Protein AF-A0A662X712-F1 (afdb_monomer)

Nearest PDB structures (foldseek):
  3a2s-assembly1_X  TM=5.070E-01  e=3.382E+00  Neisseria meningitidis
  5fq8-assembly1_B  TM=3.358E-01  e=2.526E+00  Bacteroides thetaiotaomicron
  5fq6-assembly2_I  TM=3.359E-01  e=4.528E+00  Bacteroides thetaiotaomicron
  5fq8-assembly1_D  TM=3.454E-01  e=5.718E+00  Bacteroides thetaiotaomicron

Radius of gyration: 21.11 Å; Cα contacts (8 Å, |Δi|>4): 258; chains: 1; bounding box: 55×30×66 Å

Solvent-accessible surface area (backbone atoms only — not comparable to full-atom values): 9661 Å² total; per-residue (Å²): 116,68,69,61,51,53,50,53,52,49,54,50,50,52,54,51,51,53,51,52,51,51,51,51,51,52,53,52,46,56,46,51,53,67,56,64,78,25,53,81,46,70,80,52,79,54,96,77,27,42,35,35,37,29,46,45,81,47,76,58,92,89,43,39,36,31,33,41,31,38,40,37,35,37,76,44,84,51,101,68,35,39,40,35,42,37,38,32,44,31,35,42,54,30,45,71,91,38,80,46,76,53,40,38,38,39,36,38,37,40,37,39,40,31,62,64,42,93,90,38,88,88,42,67,41,80,46,75,50,76,50,76,47,77,48,66,34,90,86,46,99,53,44,82,72,47,52,62,55,55,50,51,52,47,52,53,50,50,54,52,49,53,51,50,54,51,50,53,52,52,52,57,55,58,76,71,113

Foldseek 3Di:
DVVVVVVVVVVVVVVVVVVVVVVVLLVVLLVVLVVPQFPFDDWDQDPQKTKTWGWHWFDDPLKIWIKTKMKIWHWDDDPFKIKIKMKMKIFTQDINRDGDGFKMKIKIWMWMWGAPDPVCNPHIDIDIDMDIDIGHDPPPPCSPVVVVVVVVSVVVVVVVSVVVSVVSSVVSVVVVD

Secondary structure (DSSP, 8-state):
-HHHHHHHHHHHHHHHHHHHHHHHHHHHHHHHHHHHSSEEEEEEEETTEEEEEEEEEEEETTEEEEEEEEEEEEEEEETTEEEEEEEEEEEEEEETTB---SEEEEEEEEEEEEEEETTEEEEEEEEEEEEEEEEE-TTSS-HHHHHHHHHHHHHHHHHHHHHHHHHHHHHHHHTT-

Sequence (177 aa):
MQKRWLEAAKVENNRLRERVRGQLKTVNGIKKILYRLTSLQKAGVMDGMLVRDYCLALEEGSTKFQVNGNHSMRKYIEPNRIVIVFAGMAQSVEALGCRVTGIEFRERGWIVVTQALKQEPDVCVVSSCCEVTLDVGSRLENPSAIAPELSRMLIAYKRKNFRSIQQELENRLVAQE

pLDDT: mean 73.19, std 12.78, range [40.78, 92.25]

Structure (mmCIF, N/CA/C/O backbone):
data_AF-A0A662X712-F1
#
_entry.id   AF-A0A662X712-F1
#
loop_
_atom_site.group_PDB
_atom_site.id
_atom_site.type_symbol
_atom_site.label_atom_id
_atom_site.label_alt_id
_atom_site.label_comp_id
_atom_site.label_asym_id
_atom_site.label_entity_id
_atom_site.label_seq_id
_atom_site.pdbx_PDB_ins_code
_atom_site.Cartn_x
_atom_site.Cartn_y
_atom_site.Cartn_z
_atom_site.occupancy
_atom_site.B_iso_or_equiv
_atom_site.auth_seq_id
_atom_site.auth_comp_id
_atom_site.auth_asym_id
_atom_site.auth_atom_id
_atom_site.pdbx_PDB_model_num
ATOM 1 N N . MET A 1 1 ? -33.652 0.822 42.172 1.00 57.72 1 MET A N 1
ATOM 2 C CA . MET A 1 1 ? -32.515 0.135 41.510 1.00 57.72 1 MET A CA 1
ATOM 3 C C . MET A 1 1 ? -32.567 0.268 39.979 1.00 57.72 1 MET A C 1
ATOM 5 O O . MET A 1 1 ? -31.589 0.701 39.388 1.00 57.72 1 MET A O 1
ATOM 9 N N . GLN A 1 2 ? -33.724 0.031 39.352 1.00 65.69 2 GLN A N 1
ATOM 10 C CA . GLN A 1 2 ? -33.941 0.065 37.891 1.00 65.69 2 GLN A CA 1
ATOM 11 C C . GLN A 1 2 ? -33.631 1.412 37.197 1.00 65.69 2 GLN A C 1
ATOM 13 O O . GLN A 1 2 ? -33.009 1.427 36.140 1.00 65.69 2 GLN A O 1
ATOM 18 N N . LYS A 1 3 ? -33.969 2.557 37.817 1.00 74.19 3 LYS A N 1
ATOM 19 C CA . LYS A 1 3 ? -33.657 3.899 37.270 1.00 74.19 3 LYS A CA 1
ATOM 20 C C . LYS A 1 3 ? -32.153 4.197 37.168 1.00 74.19 3 LYS A C 1
ATOM 22 O O . LYS A 1 3 ? -31.726 4.781 36.182 1.00 74.19 3 LYS A O 1
ATOM 27 N N . ARG A 1 4 ? -31.344 3.775 38.152 1.00 75.62 4 ARG A N 1
ATOM 28 C CA . ARG A 1 4 ? -29.875 3.962 38.116 1.00 75.62 4 ARG A CA 1
ATOM 29 C C . ARG A 1 4 ? -29.231 3.128 37.010 1.00 75.62 4 ARG A C 1
ATOM 31 O O . ARG A 1 4 ? -28.294 3.591 36.376 1.00 75.62 4 ARG A O 1
ATOM 38 N N . TRP A 1 5 ? -29.764 1.935 36.760 1.00 76.06 5 TRP A N 1
ATOM 39 C CA . TRP A 1 5 ? -29.308 1.057 35.683 1.00 76.06 5 TRP A CA 1
ATOM 40 C C . TRP A 1 5 ? -29.639 1.620 34.298 1.00 76.06 5 TRP A C 1
ATOM 42 O O . TRP A 1 5 ? -28.801 1.594 33.402 1.00 76.06 5 TRP A O 1
ATOM 52 N N . LEU A 1 6 ? -30.837 2.192 34.143 1.00 83.75 6 LEU A N 1
ATOM 53 C CA . LEU A 1 6 ? -31.250 2.827 32.895 1.00 83.75 6 LEU A CA 1
ATOM 54 C C . LEU A 1 6 ? -30.390 4.053 32.565 1.00 83.75 6 LEU A C 1
ATOM 56 O O . LEU A 1 6 ? -30.006 4.232 31.412 1.00 83.75 6 LEU A O 1
ATOM 60 N N . GLU A 1 7 ? -30.055 4.873 33.565 1.00 88.06 7 GLU A N 1
ATOM 61 C CA . GLU A 1 7 ? -29.194 6.033 33.325 1.00 88.06 7 GLU A CA 1
ATOM 62 C C . GLU A 1 7 ? -27.734 5.663 33.076 1.00 88.06 7 GLU A C 1
ATOM 64 O O . GLU A 1 7 ? -27.119 6.216 32.167 1.00 88.06 7 GLU A O 1
ATOM 69 N N . ALA A 1 8 ? -27.197 4.654 33.766 1.00 83.38 8 ALA A N 1
ATOM 70 C CA . ALA A 1 8 ? -25.872 4.127 33.444 1.00 83.38 8 ALA A CA 1
ATOM 71 C C . ALA A 1 8 ? -25.806 3.593 31.997 1.00 83.38 8 ALA A C 1
ATOM 73 O O . ALA A 1 8 ? -24.866 3.895 31.263 1.00 83.38 8 ALA A O 1
ATOM 74 N N . ALA A 1 9 ? -26.841 2.872 31.550 1.00 81.38 9 ALA A N 1
ATOM 75 C CA . ALA A 1 9 ? -26.915 2.337 30.192 1.00 81.38 9 ALA A CA 1
ATOM 76 C C . ALA A 1 9 ? -27.061 3.425 29.111 1.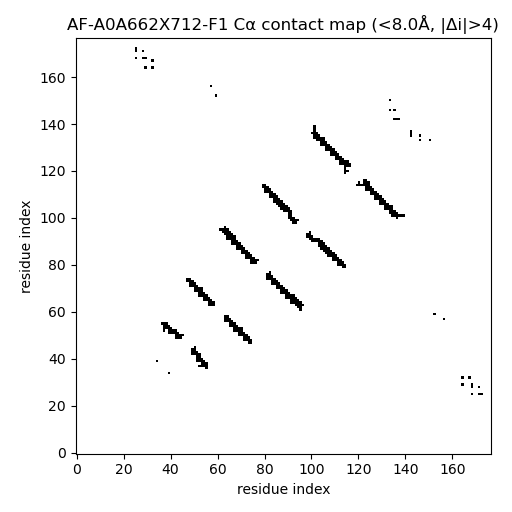00 81.38 9 ALA A C 1
ATOM 78 O O . ALA A 1 9 ? -26.573 3.250 27.992 1.00 81.38 9 ALA A O 1
ATOM 79 N N . LYS A 1 10 ? -27.718 4.552 29.417 1.00 85.25 10 LYS A N 1
ATOM 80 C CA . LYS A 1 10 ? -27.826 5.702 28.502 1.00 85.25 10 LYS A CA 1
ATOM 81 C C . LYS A 1 10 ? -26.505 6.450 28.362 1.00 85.25 10 LYS A C 1
ATOM 83 O O . LYS A 1 10 ? -26.120 6.781 27.241 1.00 85.25 10 LYS A O 1
ATOM 88 N N . VAL A 1 11 ? -25.813 6.687 29.477 1.00 89.12 11 VAL A N 1
ATOM 89 C CA . VAL A 1 11 ? -24.493 7.332 29.479 1.00 89.12 11 VAL A CA 1
ATOM 90 C C . VAL A 1 11 ? -23.501 6.500 28.669 1.00 89.12 11 VAL A C 1
ATOM 92 O O . VAL A 1 11 ? -22.845 7.031 27.773 1.00 89.12 11 VAL A O 1
ATOM 95 N N . GLU A 1 12 ? -23.467 5.187 28.898 1.00 78.31 12 GLU A N 1
ATOM 96 C CA . GLU A 1 12 ? -22.564 4.298 28.165 1.00 78.31 12 GLU A CA 1
ATOM 97 C C . GLU A 1 12 ? -22.928 4.198 26.675 1.00 78.31 12 GLU A C 1
ATOM 99 O O . GLU A 1 12 ? -22.049 4.253 25.818 1.00 78.31 12 GLU A O 1
ATOM 104 N N . ASN A 1 13 ? -24.218 4.159 26.318 1.00 80.25 13 ASN A N 1
ATOM 105 C CA . ASN A 1 13 ? -24.631 4.194 24.910 1.00 80.25 13 ASN A CA 1
ATOM 106 C C . ASN A 1 13 ? -24.200 5.478 24.194 1.00 80.25 13 ASN A C 1
ATOM 108 O O . ASN A 1 13 ? -23.769 5.423 23.042 1.00 80.25 13 ASN A O 1
ATOM 112 N N . ASN A 1 14 ? -24.311 6.634 24.851 1.00 83.81 14 ASN A N 1
ATOM 113 C CA . ASN A 1 14 ? -23.848 7.892 24.269 1.00 83.81 14 ASN A CA 1
ATOM 114 C C . ASN A 1 14 ? -22.330 7.894 24.082 1.00 83.81 14 ASN A C 1
ATOM 116 O O . ASN A 1 14 ? -21.852 8.265 23.010 1.00 83.81 14 ASN A O 1
ATOM 120 N N . ARG A 1 15 ? -21.582 7.391 25.069 1.00 81.88 15 ARG A N 1
ATOM 121 C CA . ARG A 1 15 ? -20.129 7.231 24.966 1.00 81.88 15 ARG A CA 1
ATOM 122 C C . ARG A 1 15 ? -19.738 6.334 23.786 1.00 81.88 15 ARG A C 1
ATOM 124 O O . ARG A 1 15 ? -18.874 6.701 22.989 1.00 81.88 15 ARG A O 1
ATOM 131 N N . LEU A 1 16 ? -20.390 5.181 23.637 1.00 65.75 16 LEU A N 1
ATOM 132 C CA . LEU A 1 16 ? -20.136 4.252 22.531 1.00 65.75 16 LEU A CA 1
ATOM 133 C C . LEU A 1 16 ? -20.466 4.878 21.171 1.00 65.75 16 LEU A C 1
ATOM 135 O O . LEU A 1 16 ? -19.702 4.713 20.220 1.00 65.75 16 LEU A O 1
ATOM 139 N N . ARG A 1 17 ? -21.563 5.638 21.073 1.00 71.06 17 ARG A N 1
ATOM 140 C CA . ARG A 1 17 ? -21.950 6.337 19.837 1.00 71.06 17 ARG A CA 1
ATOM 141 C C . ARG A 1 17 ? -20.919 7.370 19.407 1.00 71.06 17 ARG A C 1
ATOM 143 O O . ARG A 1 17 ? -20.583 7.399 18.226 1.00 71.06 17 ARG A O 1
ATOM 150 N N . GLU A 1 18 ? -20.401 8.176 20.331 1.00 65.88 18 GLU A N 1
ATOM 151 C CA . GLU A 1 18 ? -19.338 9.140 20.018 1.00 65.88 18 GLU A CA 1
ATOM 152 C C . GLU A 1 18 ? -18.069 8.445 19.527 1.00 65.88 18 GLU A C 1
ATOM 154 O O . GLU A 1 18 ? -17.502 8.818 18.498 1.00 65.88 18 GLU A O 1
ATOM 159 N N . ARG A 1 19 ? -17.685 7.350 20.186 1.00 60.38 19 ARG A N 1
ATOM 160 C CA . ARG A 1 19 ? -16.495 6.578 19.823 1.00 60.38 19 ARG A CA 1
ATOM 161 C C . ARG A 1 19 ? -16.612 5.943 18.432 1.00 60.38 19 ARG A C 1
ATOM 163 O O . ARG A 1 19 ? -15.688 6.042 17.625 1.00 60.38 19 ARG A O 1
ATOM 170 N N . VAL A 1 20 ? -17.776 5.377 18.100 1.00 54.66 20 VAL A N 1
ATOM 171 C CA . VAL A 1 20 ? -18.074 4.867 16.747 1.00 54.66 20 VAL A CA 1
ATOM 172 C C . VAL A 1 20 ? -18.062 5.998 15.715 1.00 54.66 20 VAL A C 1
ATOM 174 O O . VAL A 1 20 ? -17.556 5.814 14.607 1.00 54.66 20 VAL A O 1
ATOM 177 N N . ARG A 1 21 ? -18.563 7.190 16.066 1.00 61.00 21 ARG A N 1
ATOM 178 C CA . ARG A 1 21 ? -18.531 8.376 15.195 1.00 61.00 21 ARG A CA 1
ATOM 179 C C . ARG A 1 21 ? -17.095 8.788 14.863 1.00 61.00 21 ARG A C 1
ATOM 181 O O . ARG A 1 21 ? -16.798 9.034 13.694 1.00 61.00 21 ARG A O 1
ATOM 188 N N . GLY A 1 22 ? -16.213 8.814 15.864 1.00 54.25 22 GLY A N 1
ATOM 189 C CA . GLY A 1 22 ? -14.782 9.087 15.696 1.00 54.25 22 GLY A CA 1
ATOM 190 C C . GLY A 1 22 ? -14.103 8.053 14.797 1.00 54.25 22 GLY A C 1
ATOM 191 O O . GLY A 1 22 ? -13.490 8.405 13.790 1.00 54.25 22 GLY A O 1
ATOM 192 N N . GLN A 1 23 ? -14.322 6.763 15.067 1.00 52.66 23 GLN A N 1
ATOM 193 C CA . GLN A 1 23 ? -13.792 5.676 14.236 1.00 52.66 23 GLN A CA 1
ATOM 194 C C . GLN A 1 23 ? -14.272 5.766 12.779 1.00 52.66 23 GLN A C 1
ATOM 196 O O . GLN A 1 23 ? -13.481 5.590 11.850 1.00 52.66 23 GLN A O 1
ATOM 201 N N . LEU A 1 24 ? -15.547 6.095 12.551 1.00 49.53 24 LEU A N 1
ATOM 202 C CA . LEU A 1 24 ? -16.111 6.245 11.210 1.00 49.53 24 LEU A CA 1
ATOM 203 C C . LEU A 1 24 ? -15.492 7.433 10.454 1.00 49.53 24 LEU A C 1
ATOM 205 O O . LEU A 1 24 ? -15.252 7.338 9.247 1.00 49.53 24 LEU A O 1
ATOM 209 N N . LYS A 1 25 ? -15.191 8.537 11.148 1.00 54.75 25 LYS A N 1
ATOM 210 C CA . LYS A 1 25 ? -14.481 9.691 10.573 1.00 54.75 25 LYS A CA 1
ATOM 211 C C . LYS A 1 25 ? -13.048 9.330 10.183 1.00 54.75 25 LYS A C 1
ATOM 213 O O . LYS A 1 25 ? -12.657 9.627 9.054 1.00 54.75 25 LYS A O 1
ATOM 218 N N . THR A 1 26 ? -12.307 8.632 11.045 1.00 48.00 26 THR A N 1
ATOM 219 C CA . THR A 1 26 ? -10.940 8.159 10.759 1.00 48.00 26 THR A CA 1
ATOM 220 C C . THR A 1 26 ? -10.922 7.204 9.571 1.00 48.00 26 THR A C 1
ATOM 222 O O . THR A 1 26 ? -10.158 7.405 8.628 1.00 48.00 26 THR A O 1
ATOM 225 N N . VAL A 1 27 ? -11.839 6.232 9.534 1.00 53.97 27 VAL A N 1
ATOM 226 C CA . VAL A 1 27 ? -11.995 5.317 8.394 1.00 53.97 27 VAL A CA 1
ATOM 227 C C . VAL A 1 27 ? -12.313 6.083 7.111 1.00 53.97 27 VAL A C 1
ATOM 229 O O . VAL A 1 27 ? -11.719 5.797 6.078 1.00 53.97 27 VAL A O 1
ATOM 232 N N . ASN A 1 28 ? -13.199 7.081 7.151 1.00 48.38 28 ASN A N 1
ATOM 233 C CA . ASN A 1 28 ? -13.515 7.908 5.983 1.00 48.38 28 ASN A CA 1
ATOM 234 C C . ASN A 1 28 ? -12.361 8.834 5.562 1.00 48.38 28 ASN A C 1
ATOM 236 O O . ASN A 1 28 ? -12.258 9.183 4.383 1.00 48.38 28 ASN A O 1
ATOM 240 N N . GLY A 1 29 ? -11.491 9.218 6.497 1.00 48.94 29 GLY A N 1
ATOM 241 C CA . GLY A 1 29 ? -10.241 9.921 6.223 1.00 48.94 29 GLY A CA 1
ATOM 242 C C . GLY A 1 29 ? -9.246 9.036 5.490 1.00 48.94 29 GLY A C 1
ATOM 243 O O . GLY A 1 29 ? -8.874 9.366 4.368 1.00 48.94 29 GLY A O 1
ATOM 244 N N . ILE A 1 30 ? -8.936 7.867 6.058 1.00 51.53 30 ILE A N 1
ATOM 245 C CA . ILE A 1 30 ? -8.097 6.835 5.429 1.00 51.53 30 ILE A CA 1
ATOM 246 C C . ILE A 1 30 ? -8.635 6.496 4.039 1.00 51.53 30 ILE A C 1
ATOM 248 O O . ILE A 1 30 ? -7.880 6.462 3.072 1.00 51.53 30 ILE A O 1
ATOM 252 N N . LYS A 1 31 ? -9.961 6.326 3.929 1.00 51.81 31 LYS A N 1
ATOM 253 C CA . LYS A 1 31 ? -10.670 6.148 2.665 1.00 51.81 31 LYS A CA 1
ATOM 254 C C . LYS A 1 31 ? -10.271 7.286 1.720 1.00 51.81 31 LYS A C 1
ATOM 256 O O . LYS A 1 31 ? -9.554 7.034 0.762 1.00 51.81 31 LYS A O 1
ATOM 261 N N . LYS A 1 32 ? -10.658 8.537 1.991 1.00 50.62 32 LYS A N 1
ATOM 262 C CA . LYS A 1 32 ? -10.401 9.688 1.097 1.00 50.62 32 LYS A CA 1
ATOM 263 C C . LYS A 1 32 ? -8.933 9.863 0.695 1.00 50.62 32 LYS A C 1
ATOM 265 O O . LYS A 1 32 ? -8.696 10.259 -0.438 1.00 50.62 32 LYS A O 1
ATOM 270 N N . ILE A 1 33 ? -7.987 9.562 1.579 1.00 51.50 33 ILE A N 1
ATOM 271 C CA . ILE A 1 33 ? -6.552 9.626 1.283 1.00 51.50 33 ILE A CA 1
ATOM 272 C C . ILE A 1 33 ? -6.167 8.577 0.234 1.00 51.50 33 ILE A C 1
ATOM 274 O O . ILE A 1 33 ? -5.573 8.916 -0.789 1.00 51.50 33 ILE A O 1
ATOM 278 N N . LEU A 1 34 ? -6.596 7.324 0.429 1.00 49.47 34 LEU A N 1
ATOM 279 C CA . LEU A 1 34 ? -6.421 6.258 -0.562 1.00 49.47 34 LEU A CA 1
ATOM 280 C C . LEU A 1 34 ? -7.089 6.616 -1.908 1.00 49.47 34 LEU A C 1
ATOM 282 O O . LEU A 1 34 ? -6.554 6.280 -2.961 1.00 49.47 34 LEU A O 1
ATOM 286 N N . TYR A 1 35 ? -8.216 7.343 -1.883 1.00 43.94 35 TYR A N 1
ATOM 287 C CA . TYR A 1 35 ? -8.929 7.818 -3.084 1.00 43.94 35 TYR A CA 1
ATOM 288 C C . TYR A 1 35 ? -8.335 9.077 -3.745 1.00 43.94 35 TYR A C 1
ATOM 290 O O . TYR A 1 35 ? -8.687 9.352 -4.884 1.00 43.94 35 TYR A O 1
ATOM 298 N N . ARG A 1 36 ? -7.509 9.884 -3.062 1.00 44.53 36 ARG A N 1
ATOM 299 C CA . ARG A 1 36 ? -6.948 11.137 -3.620 1.00 44.53 36 ARG A CA 1
ATOM 300 C C . ARG A 1 36 ? -5.597 10.946 -4.298 1.00 44.53 36 ARG A C 1
ATOM 302 O O . ARG A 1 36 ? -5.287 11.685 -5.223 1.00 44.53 36 ARG A O 1
ATOM 309 N N . LEU A 1 37 ? -4.814 9.957 -3.869 1.00 46.75 37 LEU A N 1
ATOM 310 C CA . LEU A 1 37 ? -3.527 9.615 -4.491 1.00 46.75 37 LEU A CA 1
ATOM 311 C C . LEU A 1 37 ? -3.683 8.878 -5.837 1.00 46.75 37 LEU A C 1
ATOM 313 O O . LEU A 1 37 ? -2.693 8.523 -6.469 1.00 46.75 37 LEU A O 1
ATOM 317 N N . THR A 1 38 ? -4.923 8.655 -6.269 1.00 43.94 38 THR A N 1
ATOM 318 C CA . THR A 1 38 ? -5.303 7.938 -7.480 1.00 43.94 38 THR A CA 1
ATOM 319 C C . THR A 1 38 ? -6.235 8.834 -8.297 1.00 43.94 38 THR A C 1
ATOM 321 O O . THR A 1 38 ? -7.358 9.111 -7.885 1.00 43.94 38 THR A O 1
ATOM 324 N N . SER A 1 39 ? -5.777 9.360 -9.440 1.00 44.16 39 SER A N 1
ATOM 325 C CA . SER A 1 39 ? -6.686 10.067 -10.352 1.00 44.16 39 SER A CA 1
ATOM 326 C C . SER A 1 39 ? -7.742 9.060 -10.839 1.00 44.16 39 SER A C 1
ATOM 328 O O . SER A 1 39 ? -7.414 8.014 -11.395 1.00 44.16 39 SER A O 1
ATOM 330 N N . LEU A 1 40 ? -9.002 9.301 -10.469 1.00 46.59 40 LEU A N 1
ATOM 331 C CA . LEU A 1 40 ? -10.041 8.271 -10.404 1.00 46.59 40 LEU A CA 1
ATOM 332 C C . LEU A 1 40 ? -10.513 7.820 -11.792 1.00 46.59 40 LEU A C 1
ATOM 334 O O . LEU A 1 40 ? -11.173 8.583 -12.498 1.00 46.59 40 LEU A O 1
ATOM 338 N N . GLN A 1 41 ? -10.325 6.538 -12.112 1.00 48.19 41 GLN A N 1
ATOM 339 C CA . GLN A 1 41 ? -11.215 5.815 -13.019 1.00 48.19 41 GLN A CA 1
ATOM 340 C C . GLN A 1 41 ? -11.704 4.533 -12.332 1.00 48.19 41 GLN A C 1
ATOM 342 O O . GLN A 1 41 ? -10.927 3.771 -11.788 1.00 48.19 41 GLN A O 1
ATOM 347 N N . LYS A 1 42 ? -13.032 4.369 -12.319 1.00 50.53 42 LYS A N 1
ATOM 348 C CA . LYS A 1 42 ? -13.837 3.198 -11.926 1.00 50.53 42 LYS A CA 1
ATOM 349 C C . LYS A 1 42 ? -13.529 2.487 -10.598 1.00 50.53 42 LYS A C 1
ATOM 351 O O . LYS A 1 42 ? -12.432 2.110 -10.210 1.00 50.53 42 LYS A O 1
ATOM 356 N N . ALA A 1 43 ? -14.621 2.267 -9.884 1.00 55.41 43 ALA A N 1
ATOM 357 C CA . ALA A 1 43 ? -14.634 1.818 -8.518 1.00 55.41 43 ALA A CA 1
ATOM 358 C C . ALA A 1 43 ? -15.522 0.575 -8.370 1.00 55.41 43 ALA A C 1
ATOM 360 O O . ALA A 1 43 ? -16.725 0.710 -8.170 1.00 55.41 43 ALA A O 1
ATOM 361 N N . GLY A 1 44 ? -14.938 -0.626 -8.433 1.00 59.03 44 GLY A N 1
ATOM 362 C CA . GLY A 1 44 ? -15.650 -1.891 -8.210 1.00 59.03 44 GLY A CA 1
ATOM 363 C C . GLY A 1 44 ? -15.629 -2.341 -6.744 1.00 59.03 44 GLY A C 1
ATOM 364 O O . GLY A 1 44 ? -14.694 -2.025 -6.002 1.00 59.03 44 GLY A O 1
ATOM 365 N N . VAL A 1 45 ? -16.660 -3.073 -6.316 1.00 61.59 45 VAL A N 1
ATOM 366 C CA . VAL A 1 45 ? -16.642 -3.886 -5.090 1.00 61.59 45 VAL A CA 1
ATOM 367 C C . VAL A 1 45 ? -16.952 -5.319 -5.505 1.00 61.59 45 VAL A C 1
ATOM 369 O O . VAL A 1 45 ? -18.014 -5.569 -6.067 1.00 61.59 45 VAL A O 1
ATOM 372 N N . MET A 1 46 ? -16.029 -6.241 -5.253 1.00 61.53 46 MET A N 1
ATOM 373 C CA . MET A 1 46 ? -16.155 -7.657 -5.606 1.00 61.53 46 MET A CA 1
ATOM 374 C C . MET A 1 46 ? -15.830 -8.489 -4.366 1.00 61.53 46 MET A C 1
ATOM 376 O O . MET A 1 46 ? -14.718 -8.403 -3.869 1.00 61.53 46 MET A O 1
ATOM 380 N N . ASP A 1 47 ? -16.790 -9.239 -3.821 1.00 70.81 47 ASP A N 1
ATOM 381 C CA . ASP A 1 47 ? -16.580 -10.104 -2.640 1.00 70.81 47 ASP A CA 1
ATOM 382 C C . ASP A 1 47 ? -15.859 -9.415 -1.446 1.00 70.81 47 ASP A C 1
ATOM 384 O O . ASP A 1 47 ? -14.872 -9.893 -0.886 1.00 70.81 47 ASP A O 1
ATOM 388 N N . GLY A 1 48 ? -16.291 -8.197 -1.088 1.00 71.19 48 GLY A N 1
ATOM 389 C CA . GLY A 1 48 ? -15.669 -7.410 -0.008 1.00 71.19 48 GLY A CA 1
ATOM 390 C C . GLY A 1 48 ? -14.278 -6.839 -0.333 1.00 71.19 48 GLY A C 1
ATOM 391 O O . GLY A 1 48 ? -13.683 -6.157 0.507 1.00 71.19 48 GLY A O 1
ATOM 392 N N . MET A 1 49 ? -13.780 -7.071 -1.549 1.00 75.38 49 MET A N 1
ATOM 393 C CA . MET A 1 49 ? -12.579 -6.473 -2.118 1.00 75.38 49 MET A CA 1
ATOM 394 C C . MET A 1 49 ? -12.937 -5.166 -2.821 1.00 75.38 49 MET A C 1
ATOM 396 O O . MET A 1 49 ? -13.875 -5.081 -3.616 1.00 75.38 49 MET A O 1
ATOM 400 N N . LEU A 1 50 ? -12.179 -4.126 -2.511 1.00 81.00 50 LEU A N 1
ATOM 401 C CA . LEU A 1 50 ? -12.270 -2.818 -3.126 1.00 81.00 50 LEU A CA 1
ATOM 402 C C . LEU A 1 50 ? -11.243 -2.737 -4.252 1.00 81.00 50 LEU A C 1
ATOM 404 O O . LEU A 1 50 ? -10.054 -2.718 -3.954 1.00 81.00 50 LEU A O 1
ATOM 408 N N . VAL A 1 51 ? -11.685 -2.655 -5.507 1.00 79.25 51 VAL A N 1
ATOM 409 C CA . VAL A 1 51 ? -10.792 -2.556 -6.678 1.00 79.25 51 VAL A CA 1
ATOM 410 C C . VAL A 1 51 ? -10.890 -1.163 -7.291 1.00 79.25 51 VAL A C 1
ATOM 412 O O . VAL A 1 51 ? -11.990 -0.603 -7.390 1.00 79.25 51 VAL A O 1
ATOM 415 N N . ARG A 1 52 ? -9.752 -0.567 -7.645 1.00 75.81 52 ARG A N 1
ATOM 416 C CA . ARG A 1 52 ? -9.641 0.811 -8.134 1.00 75.81 52 ARG A CA 1
ATOM 417 C C . ARG A 1 52 ? -8.585 0.926 -9.209 1.00 75.81 52 ARG A C 1
ATOM 419 O O . ARG A 1 52 ? -7.453 0.547 -8.937 1.00 75.81 52 ARG A O 1
ATOM 426 N N . ASP A 1 53 ? -8.927 1.539 -10.334 1.00 78.06 53 ASP A N 1
ATOM 427 C CA . ASP A 1 53 ? -7.930 1.946 -11.318 1.00 78.06 53 ASP A CA 1
ATOM 428 C C . ASP A 1 53 ? -7.412 3.351 -10.991 1.00 78.06 53 ASP A C 1
ATOM 430 O O . ASP A 1 53 ? -8.096 4.177 -10.372 1.00 78.06 53 ASP A O 1
ATOM 434 N N . TYR A 1 54 ? -6.174 3.619 -11.384 1.00 71.62 54 TYR A N 1
ATOM 435 C CA . TYR A 1 54 ? -5.527 4.898 -11.175 1.00 71.62 54 TYR A CA 1
ATOM 436 C C . TYR A 1 54 ? -4.536 5.224 -12.278 1.00 71.62 54 TYR A C 1
ATOM 438 O O . TYR A 1 54 ? -3.870 4.349 -12.826 1.00 71.62 54 TYR A O 1
ATOM 446 N N . CYS A 1 55 ? -4.395 6.520 -12.532 1.00 72.06 55 CYS A N 1
ATOM 447 C CA . CYS A 1 55 ? -3.266 7.075 -13.256 1.00 72.06 55 CYS A CA 1
ATOM 448 C C . CYS A 1 55 ? -2.458 7.961 -12.304 1.00 72.06 55 CYS A C 1
ATOM 450 O O . CYS A 1 55 ? -3.019 8.753 -11.536 1.00 72.06 55 CYS A O 1
ATOM 452 N N . LEU A 1 56 ? -1.141 7.829 -12.337 1.00 71.12 56 LEU A N 1
ATOM 453 C CA . LEU A 1 56 ? -0.225 8.587 -11.500 1.00 71.12 56 LEU A CA 1
ATOM 454 C C . LEU A 1 56 ? 0.879 9.166 -12.377 1.00 71.12 56 LEU A C 1
ATOM 456 O O . LEU A 1 56 ? 1.563 8.432 -13.082 1.00 71.12 56 LEU A O 1
ATOM 460 N N . ALA A 1 57 ? 1.052 10.481 -12.291 1.00 71.38 57 ALA A N 1
ATOM 461 C CA . ALA A 1 57 ? 2.217 11.174 -12.812 1.00 71.38 57 ALA A CA 1
ATOM 462 C C . ALA A 1 57 ? 3.198 11.414 -11.655 1.00 71.38 57 ALA A C 1
ATOM 464 O O . ALA A 1 57 ? 2.835 11.981 -10.622 1.00 71.38 57 ALA A O 1
ATOM 465 N N . LEU A 1 58 ? 4.424 10.940 -11.824 1.00 68.38 58 LEU A N 1
ATOM 466 C CA . LEU A 1 58 ? 5.566 11.150 -10.951 1.00 68.38 58 LEU A CA 1
ATOM 467 C C . LEU A 1 58 ? 6.523 12.111 -11.647 1.00 68.38 58 LEU A C 1
ATOM 469 O O . LEU A 1 58 ? 6.841 11.935 -12.821 1.00 68.38 58 LEU A O 1
ATOM 473 N N . GLU A 1 59 ? 6.987 13.111 -10.912 1.00 66.00 59 GLU A N 1
ATOM 474 C CA . GLU A 1 59 ? 7.993 14.054 -11.387 1.00 66.00 59 GLU A CA 1
ATOM 475 C C . GLU A 1 59 ? 9.092 14.167 -10.324 1.00 66.00 59 GLU A C 1
ATOM 477 O O . GLU A 1 59 ? 8.813 14.498 -9.167 1.00 66.00 59 GLU A O 1
ATOM 482 N N . GLU A 1 60 ? 10.334 13.869 -10.707 1.00 62.62 60 GLU A N 1
ATOM 483 C CA . GLU A 1 60 ? 11.529 14.044 -9.876 1.00 62.62 60 GLU A CA 1
ATOM 484 C C . GLU A 1 60 ? 12.641 14.680 -10.724 1.00 62.62 60 GLU A C 1
ATOM 486 O O . GLU A 1 60 ? 13.166 14.076 -11.657 1.00 62.62 60 GLU A O 1
ATOM 491 N N . GLY A 1 61 ? 12.976 15.942 -10.437 1.00 67.50 61 GLY A N 1
ATOM 492 C CA . GLY A 1 61 ? 13.906 16.714 -11.266 1.00 67.50 61 GLY A CA 1
ATOM 493 C C . GLY A 1 61 ? 13.377 16.906 -12.693 1.00 67.50 61 GLY A C 1
ATOM 494 O O . GLY A 1 61 ? 12.270 17.405 -12.884 1.00 67.50 61 GLY A O 1
ATOM 495 N N . SER A 1 62 ? 14.168 16.515 -13.696 1.00 64.31 62 SER A N 1
ATOM 496 C CA . SER A 1 62 ? 13.770 16.499 -15.113 1.00 64.31 62 SER A CA 1
ATOM 497 C C . SER A 1 62 ? 13.031 15.223 -15.531 1.00 64.31 62 SER A C 1
ATOM 499 O O . SER A 1 62 ? 12.558 15.137 -16.665 1.00 64.31 62 SER A O 1
ATOM 501 N N . THR A 1 63 ? 12.937 14.224 -14.650 1.00 61.03 63 THR A N 1
ATOM 502 C CA . THR A 1 63 ? 12.354 12.922 -14.974 1.00 61.03 63 THR A CA 1
ATOM 503 C C . THR A 1 63 ? 10.856 12.938 -14.710 1.00 61.03 63 THR A C 1
ATOM 505 O O . THR A 1 63 ? 10.411 13.088 -13.571 1.00 61.03 63 THR A O 1
ATOM 508 N N . LYS A 1 64 ? 10.073 12.773 -15.781 1.00 67.88 64 LYS A N 1
ATOM 509 C CA . LYS A 1 64 ? 8.621 12.579 -15.727 1.00 67.88 64 LYS A CA 1
ATOM 510 C C . LYS A 1 64 ? 8.286 11.128 -16.004 1.00 67.88 64 LYS A C 1
ATOM 512 O O . LYS A 1 64 ? 8.853 10.522 -16.916 1.00 67.88 64 LYS A O 1
ATOM 517 N N . PHE A 1 65 ? 7.358 10.591 -15.230 1.00 69.06 65 PHE A N 1
ATOM 518 C CA . PHE A 1 65 ? 6.963 9.202 -15.323 1.00 69.06 65 PHE A CA 1
ATOM 519 C C . PHE A 1 65 ? 5.466 9.054 -15.094 1.00 69.06 65 PHE A C 1
ATOM 521 O O . PHE A 1 65 ? 4.946 9.480 -14.067 1.00 69.06 65 PHE A O 1
ATOM 528 N N . GLN A 1 66 ? 4.764 8.437 -16.034 1.00 75.00 66 GLN A N 1
ATOM 529 C CA . GLN A 1 66 ? 3.336 8.179 -15.922 1.00 75.00 66 GLN A CA 1
ATOM 530 C C . GLN A 1 66 ? 3.087 6.682 -15.801 1.00 75.00 66 GLN A C 1
ATOM 532 O O . GLN A 1 66 ? 3.601 5.890 -16.592 1.00 75.00 66 GLN A O 1
ATOM 537 N N . VAL A 1 67 ? 2.268 6.297 -14.827 1.00 75.19 67 VAL A N 1
ATOM 538 C CA . VAL A 1 67 ? 1.811 4.919 -14.645 1.00 75.19 67 VAL A CA 1
ATOM 539 C C . VAL A 1 67 ? 0.301 4.845 -14.637 1.00 75.19 67 VAL A C 1
ATOM 541 O O . VAL A 1 67 ? -0.363 5.666 -14.007 1.00 75.19 67 VAL A O 1
ATOM 544 N N . ASN A 1 68 ? -0.217 3.808 -15.282 1.00 81.31 68 ASN A N 1
ATOM 545 C CA . ASN A 1 68 ? -1.600 3.383 -15.147 1.00 81.31 68 ASN A CA 1
ATOM 546 C C . ASN A 1 68 ? -1.614 2.055 -14.412 1.00 81.31 68 ASN A C 1
ATOM 548 O O . ASN A 1 68 ? -0.864 1.146 -14.760 1.00 81.31 68 ASN A O 1
ATOM 552 N N . GLY A 1 69 ? -2.466 1.926 -13.412 1.00 81.50 69 GLY A N 1
ATOM 553 C CA . GLY A 1 69 ? -2.554 0.700 -12.650 1.00 81.50 69 GLY A CA 1
ATOM 554 C C . GLY A 1 69 ? -3.894 0.508 -11.992 1.00 81.50 69 GLY A C 1
ATOM 555 O O . GLY A 1 69 ? -4.806 1.318 -12.135 1.00 81.50 69 GLY A O 1
ATOM 556 N N . ASN A 1 70 ? -3.984 -0.580 -11.249 1.00 84.75 70 ASN A N 1
ATOM 557 C CA . ASN A 1 70 ? -5.078 -0.848 -10.350 1.00 84.75 70 ASN A CA 1
ATOM 558 C C . ASN A 1 70 ? -4.555 -1.252 -8.979 1.00 84.75 70 ASN A C 1
ATOM 560 O O . ASN A 1 70 ? -3.484 -1.840 -8.859 1.00 84.75 70 ASN A O 1
ATOM 564 N N . HIS A 1 71 ? -5.324 -0.931 -7.946 1.00 84.31 71 HIS A N 1
ATOM 565 C CA . HIS A 1 71 ? -5.151 -1.436 -6.596 1.00 84.31 71 HIS A CA 1
ATOM 566 C C . HIS A 1 71 ? -6.403 -2.181 -6.181 1.00 84.31 71 HIS A C 1
ATOM 568 O O . HIS A 1 71 ? -7.532 -1.739 -6.397 1.00 84.31 71 HIS A O 1
ATOM 574 N N . SER A 1 72 ? -6.182 -3.283 -5.493 1.00 85.31 72 SER A N 1
ATOM 575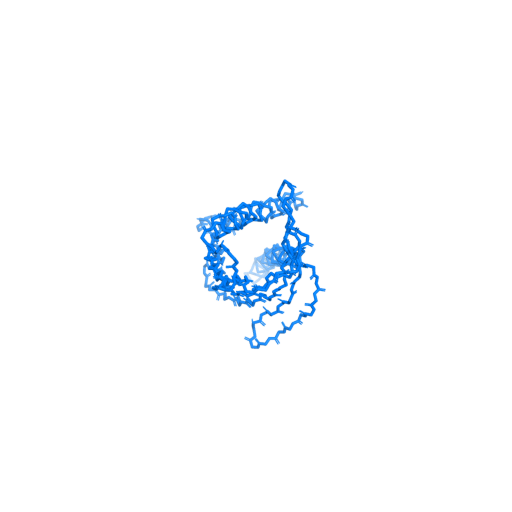 C CA . SER A 1 72 ? -7.208 -4.067 -4.852 1.00 85.31 72 SER A CA 1
ATOM 576 C C . SER A 1 72 ? -6.923 -4.167 -3.366 1.00 85.31 72 SER A C 1
ATOM 578 O O . SER A 1 72 ? -5.804 -4.462 -2.957 1.00 85.31 72 SER A O 1
ATOM 580 N N . MET A 1 73 ? -7.934 -3.925 -2.543 1.00 87.31 73 MET A N 1
ATOM 581 C CA . MET A 1 73 ? -7.791 -3.872 -1.092 1.00 87.31 73 MET A CA 1
ATOM 582 C C . MET A 1 73 ? -8.874 -4.694 -0.413 1.00 87.31 73 MET A C 1
ATOM 584 O O . MET A 1 73 ? -10.026 -4.681 -0.843 1.00 87.31 73 MET A O 1
ATOM 588 N N . ARG A 1 74 ? -8.542 -5.342 0.700 1.00 86.56 74 ARG A N 1
ATOM 589 C CA . ARG A 1 74 ? -9.515 -6.032 1.553 1.00 86.56 74 ARG A CA 1
ATOM 590 C C . ARG A 1 74 ? -9.274 -5.679 3.011 1.00 86.56 74 ARG A C 1
ATOM 592 O O . ARG A 1 74 ? -8.135 -5.627 3.466 1.00 86.56 74 ARG A O 1
ATOM 599 N N . LYS A 1 75 ? -10.362 -5.420 3.735 1.00 88.56 75 LYS A N 1
ATOM 600 C CA . LYS A 1 75 ? -10.340 -5.059 5.155 1.00 88.56 75 LYS A CA 1
ATOM 601 C C . LYS A 1 75 ? -10.815 -6.236 6.000 1.00 88.56 75 LYS A C 1
ATOM 603 O O . LYS A 1 75 ? -11.902 -6.756 5.762 1.00 88.56 75 LYS A O 1
ATOM 608 N N . TYR A 1 76 ? -10.050 -6.559 7.030 1.00 85.62 76 TYR A N 1
ATOM 609 C CA . TYR A 1 76 ? -10.377 -7.517 8.076 1.00 85.62 76 TYR A CA 1
ATOM 610 C C . TYR A 1 76 ? -10.504 -6.781 9.408 1.00 85.62 76 TYR A C 1
ATOM 612 O O . TYR A 1 76 ? -9.681 -5.925 9.741 1.00 85.62 76 TYR A O 1
ATOM 620 N N . ILE A 1 77 ? -11.564 -7.089 10.150 1.00 88.06 77 ILE A N 1
ATOM 621 C CA . ILE A 1 77 ? -11.799 -6.556 11.492 1.00 88.06 77 ILE A CA 1
ATOM 622 C C . ILE A 1 77 ? -11.578 -7.711 12.459 1.00 88.06 77 ILE A C 1
ATOM 624 O O . ILE A 1 77 ? -12.295 -8.707 12.405 1.00 88.06 77 ILE A O 1
ATOM 628 N N . GLU A 1 78 ? -10.581 -7.573 13.320 1.00 87.31 78 GLU A N 1
ATOM 629 C CA . GLU A 1 78 ? -10.255 -8.526 14.374 1.00 87.31 78 GLU A CA 1
ATOM 630 C C . GLU A 1 78 ? -10.497 -7.877 15.748 1.00 87.31 78 GLU A C 1
ATOM 632 O O . GLU A 1 78 ? -10.550 -6.648 15.838 1.00 87.31 78 GLU A O 1
ATOM 637 N N . PRO A 1 79 ? -10.612 -8.656 16.843 1.00 84.56 79 PRO A N 1
ATOM 638 C CA . PRO A 1 79 ? -10.997 -8.119 18.152 1.00 84.56 79 PRO A CA 1
ATOM 639 C C . PRO A 1 79 ? -10.165 -6.927 18.651 1.00 84.56 79 PRO A C 1
ATOM 641 O O . PRO A 1 79 ? -10.708 -6.042 19.300 1.00 84.56 79 PRO A O 1
ATOM 644 N N . ASN A 1 80 ? -8.867 -6.883 18.328 1.00 85.31 80 ASN A N 1
ATOM 645 C CA . ASN A 1 80 ? -7.940 -5.853 18.820 1.00 85.31 80 ASN A CA 1
ATOM 646 C C . ASN A 1 80 ? -7.233 -5.071 17.703 1.00 85.31 80 ASN A C 1
ATOM 648 O O . ASN A 1 80 ? -6.339 -4.268 17.983 1.00 85.31 80 ASN A O 1
ATOM 652 N N . ARG A 1 81 ? -7.572 -5.337 16.436 1.00 87.00 81 ARG A N 1
ATOM 653 C CA . ARG A 1 81 ? -6.899 -4.708 15.298 1.00 87.00 81 ARG A CA 1
ATOM 654 C C . ARG A 1 81 ? -7.750 -4.683 14.040 1.00 87.00 81 ARG A C 1
ATOM 656 O O . ARG A 1 81 ? -8.598 -5.540 13.817 1.00 87.00 81 ARG A O 1
ATOM 663 N N . ILE A 1 82 ? -7.460 -3.721 13.179 1.00 89.06 82 ILE A N 1
ATOM 664 C CA . ILE A 1 82 ? -7.961 -3.683 11.808 1.00 89.06 82 ILE A CA 1
ATOM 665 C C . ILE A 1 82 ? -6.778 -3.971 10.894 1.00 89.06 82 ILE A C 1
ATOM 667 O O . ILE A 1 82 ? -5.745 -3.314 11.003 1.00 89.06 82 ILE A O 1
ATOM 671 N N . VAL A 1 83 ? -6.935 -4.936 9.993 1.00 87.38 83 VAL A N 1
ATOM 672 C CA . VAL A 1 83 ? -5.920 -5.283 8.995 1.00 87.38 83 VAL A CA 1
ATOM 673 C C . VAL A 1 83 ? -6.470 -4.956 7.616 1.00 87.38 83 VAL A C 1
ATOM 675 O O . VAL A 1 83 ? -7.539 -5.425 7.236 1.00 87.38 83 VAL A O 1
ATOM 678 N N . ILE A 1 84 ? -5.755 -4.142 6.853 1.00 88.38 84 ILE A N 1
ATOM 679 C CA . ILE A 1 84 ? -6.057 -3.861 5.452 1.00 88.38 84 ILE A CA 1
ATOM 680 C C . ILE A 1 84 ? -4.936 -4.482 4.640 1.00 88.38 84 ILE A C 1
ATOM 682 O O . ILE A 1 84 ? -3.800 -4.041 4.753 1.00 88.38 84 ILE A O 1
ATOM 686 N N . VAL A 1 85 ? -5.244 -5.488 3.830 1.00 90.62 85 VAL A N 1
ATOM 687 C CA . VAL A 1 85 ? -4.299 -6.019 2.842 1.00 90.62 85 VAL A CA 1
ATOM 688 C C . VAL A 1 85 ? -4.565 -5.351 1.508 1.00 90.62 85 VAL A C 1
ATOM 690 O O . VAL A 1 85 ? -5.722 -5.090 1.161 1.00 90.62 85 VAL A O 1
ATOM 693 N N . PHE A 1 86 ? -3.508 -5.072 0.764 1.00 88.50 86 PHE A N 1
ATOM 694 C CA . PHE A 1 86 ? -3.617 -4.484 -0.557 1.00 88.50 86 PHE A CA 1
ATOM 695 C C . PHE A 1 86 ? -2.633 -5.132 -1.521 1.00 88.50 86 PHE A C 1
ATOM 697 O O . PHE A 1 86 ? -1.563 -5.594 -1.126 1.00 88.50 86 PHE A O 1
ATOM 704 N N . ALA A 1 87 ? -3.031 -5.187 -2.782 1.00 89.94 87 ALA A N 1
ATOM 705 C CA . ALA A 1 87 ? -2.206 -5.613 -3.893 1.00 89.94 87 ALA A CA 1
ATOM 706 C C . ALA A 1 87 ? -2.512 -4.729 -5.094 1.00 89.94 87 ALA A C 1
ATOM 708 O O . ALA A 1 87 ? -3.637 -4.256 -5.248 1.00 89.94 87 ALA A O 1
ATOM 709 N N . GLY A 1 88 ? -1.528 -4.517 -5.946 1.00 88.38 88 GLY A N 1
ATOM 710 C CA . GLY A 1 88 ? -1.648 -3.598 -7.054 1.00 88.38 88 GLY A CA 1
ATOM 711 C C . GLY A 1 88 ? -0.746 -3.972 -8.203 1.00 88.38 88 GLY A C 1
ATOM 712 O O . GLY A 1 88 ? 0.296 -4.599 -8.016 1.00 88.38 88 GLY A O 1
ATOM 713 N N . MET A 1 89 ? -1.160 -3.575 -9.394 1.00 87.44 89 MET A N 1
ATOM 714 C CA . MET A 1 89 ? -0.361 -3.713 -10.596 1.00 87.44 89 MET A CA 1
ATOM 715 C C . MET A 1 89 ? -0.447 -2.422 -11.388 1.00 87.44 89 MET A C 1
ATOM 717 O O . MET A 1 89 ? -1.539 -1.901 -11.595 1.00 87.44 89 MET A O 1
ATOM 721 N N . ALA A 1 90 ? 0.690 -1.920 -11.846 1.00 84.25 90 ALA A N 1
ATOM 722 C CA . ALA A 1 90 ? 0.749 -0.772 -12.728 1.00 84.25 90 ALA A CA 1
ATOM 723 C C . ALA A 1 90 ? 1.740 -1.001 -13.855 1.00 84.25 90 ALA A C 1
ATOM 725 O O . ALA A 1 90 ? 2.738 -1.694 -13.693 1.00 84.25 90 ALA A O 1
ATOM 726 N N . GLN A 1 91 ? 1.476 -0.379 -14.989 1.00 83.50 91 GLN A N 1
ATOM 727 C CA . GLN A 1 91 ? 2.366 -0.353 -16.133 1.00 83.50 91 GLN A CA 1
ATOM 728 C C . GLN A 1 91 ? 2.745 1.094 -16.417 1.00 83.50 91 GLN A C 1
ATOM 730 O O . GLN A 1 91 ? 1.919 2.007 -16.300 1.00 83.50 91 GLN A O 1
ATOM 735 N N . SER A 1 92 ? 4.010 1.306 -16.767 1.00 72.00 92 SER A N 1
ATOM 736 C CA . SER A 1 92 ? 4.439 2.605 -17.267 1.00 72.00 92 SER A CA 1
ATOM 737 C C . SER A 1 92 ? 3.811 2.879 -18.626 1.00 72.00 92 SER A C 1
ATOM 739 O O . SER A 1 92 ? 3.722 1.993 -19.473 1.00 72.00 92 SER A O 1
ATOM 741 N N . VAL A 1 93 ? 3.374 4.117 -18.806 1.00 64.19 93 VAL A N 1
ATOM 742 C CA . VAL A 1 93 ? 2.759 4.619 -20.037 1.00 64.19 93 VAL A CA 1
ATOM 743 C C . VAL A 1 93 ? 3.677 5.635 -20.709 1.00 64.19 93 VAL A C 1
ATOM 745 O O . VAL A 1 93 ? 3.713 5.724 -21.935 1.00 64.19 93 VAL A O 1
ATOM 748 N N . GLU A 1 94 ? 4.458 6.367 -19.912 1.00 66.88 94 GLU A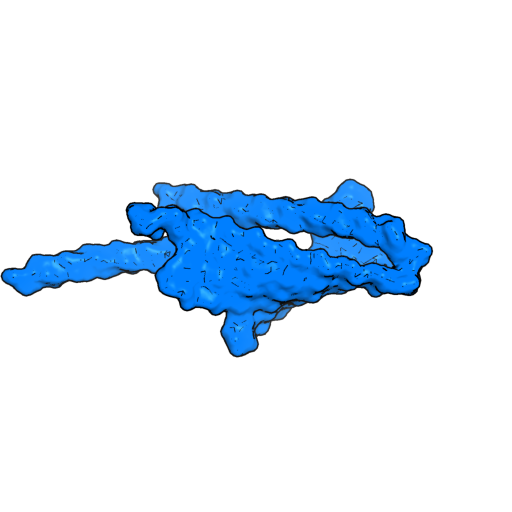 N 1
ATOM 749 C CA . GLU A 1 94 ? 5.413 7.365 -20.378 1.00 66.88 94 GLU A CA 1
ATOM 750 C C . GLU A 1 94 ? 6.581 7.487 -19.392 1.00 66.88 94 GLU A C 1
ATOM 752 O O . GLU A 1 94 ? 6.375 7.511 -18.177 1.00 66.88 94 GLU A O 1
ATOM 757 N N . ALA A 1 95 ? 7.803 7.585 -19.911 1.00 64.75 95 ALA A N 1
ATOM 758 C CA . ALA A 1 95 ? 9.009 7.889 -19.151 1.00 64.75 95 ALA A CA 1
ATOM 759 C C . ALA A 1 95 ? 9.894 8.830 -19.971 1.00 64.75 95 ALA A C 1
ATOM 761 O O . ALA A 1 95 ? 10.119 8.583 -21.155 1.00 64.75 95 ALA A O 1
ATOM 762 N N . LEU A 1 96 ? 10.400 9.902 -19.352 1.00 62.97 96 LEU A N 1
ATOM 763 C CA . LEU A 1 96 ? 11.301 10.872 -20.001 1.00 62.97 96 LEU A CA 1
ATOM 764 C C . LEU A 1 96 ? 10.730 11.481 -21.304 1.00 62.97 96 LEU A C 1
ATOM 766 O O . LEU A 1 96 ? 11.476 11.777 -22.231 1.00 62.97 96 LEU A O 1
ATOM 770 N N . GLY A 1 97 ? 9.406 11.662 -21.390 1.00 62.47 97 GLY A N 1
ATOM 771 C CA . GLY A 1 97 ? 8.732 12.201 -22.582 1.00 62.47 97 GLY A CA 1
ATOM 772 C C . GLY A 1 97 ? 8.512 11.190 -23.715 1.00 62.47 97 GLY A C 1
ATOM 773 O O . GLY A 1 97 ? 8.011 11.558 -24.777 1.00 62.47 97 GLY A O 1
ATOM 774 N N . CYS A 1 98 ? 8.860 9.918 -23.503 1.00 61.34 98 CYS A N 1
ATOM 775 C CA . CYS A 1 98 ? 8.686 8.840 -24.471 1.00 61.34 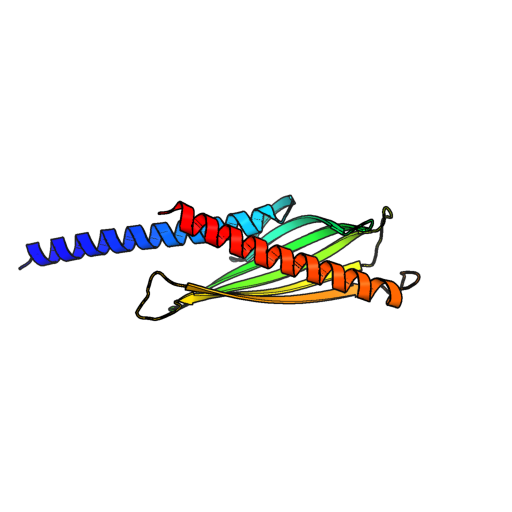98 CYS A CA 1
ATOM 776 C C . CYS A 1 98 ? 7.668 7.815 -23.966 1.00 61.34 98 CYS A C 1
ATOM 778 O O . CYS A 1 98 ? 7.684 7.426 -22.796 1.00 61.34 98 CYS A O 1
ATOM 780 N N . ARG A 1 99 ? 6.815 7.303 -24.865 1.00 66.19 99 ARG A N 1
ATOM 781 C CA . ARG A 1 99 ? 6.000 6.121 -24.557 1.00 66.19 99 ARG A CA 1
ATOM 782 C C . ARG A 1 99 ? 6.915 4.925 -24.363 1.00 66.19 99 ARG A C 1
ATOM 784 O O . ARG A 1 99 ? 7.648 4.547 -25.274 1.00 66.19 99 ARG A O 1
ATOM 791 N N . VAL A 1 100 ? 6.836 4.321 -23.189 1.00 70.38 100 VAL A N 1
ATOM 792 C CA . VAL A 1 100 ? 7.607 3.131 -22.839 1.00 70.38 100 VAL A CA 1
ATOM 793 C C . VAL A 1 100 ? 6.667 1.951 -22.658 1.00 70.38 100 VAL A C 1
ATOM 795 O O . VAL A 1 100 ? 5.533 2.100 -22.215 1.00 70.38 100 VAL A O 1
ATOM 798 N N . THR A 1 101 ? 7.138 0.766 -23.030 1.00 72.25 101 THR A N 1
ATOM 799 C CA . THR A 1 101 ? 6.450 -0.500 -22.762 1.00 72.25 101 THR A CA 1
ATOM 800 C C . THR A 1 101 ? 7.429 -1.458 -22.102 1.00 72.25 101 THR A C 1
ATOM 802 O O . THR A 1 101 ? 8.643 -1.320 -22.255 1.00 72.25 101 THR A O 1
ATOM 805 N N . GLY A 1 102 ? 6.908 -2.415 -21.335 1.00 77.31 102 GLY A N 1
ATOM 806 C CA . GLY A 1 102 ? 7.738 -3.376 -20.615 1.00 77.31 102 GLY A CA 1
ATOM 807 C C . GLY A 1 102 ? 8.297 -2.859 -19.292 1.00 77.31 102 GLY A C 1
ATOM 808 O O . GLY A 1 102 ? 9.292 -3.392 -18.837 1.00 77.31 102 GLY A O 1
ATOM 809 N N . ILE A 1 103 ? 7.699 -1.846 -18.662 1.00 81.94 103 ILE A N 1
ATOM 810 C CA . ILE A 1 103 ? 7.989 -1.522 -17.258 1.00 81.94 103 ILE A CA 1
ATOM 811 C C . ILE A 1 103 ? 6.721 -1.782 -16.462 1.00 81.94 103 ILE A C 1
ATOM 813 O O . ILE A 1 103 ? 5.715 -1.095 -16.664 1.00 81.94 103 ILE A O 1
ATOM 817 N N . GLU A 1 104 ? 6.781 -2.758 -15.563 1.00 86.31 104 GLU A N 1
ATOM 818 C CA . GLU A 1 104 ? 5.659 -3.144 -14.717 1.00 86.31 104 GLU A CA 1
ATOM 819 C C . GLU A 1 104 ? 6.021 -3.026 -13.240 1.00 86.31 104 GLU A C 1
ATOM 821 O O . GLU A 1 104 ? 7.140 -3.299 -12.804 1.00 86.31 104 GLU A O 1
ATOM 826 N N . PHE A 1 105 ? 5.033 -2.618 -12.463 1.00 84.94 105 PHE A N 1
ATOM 827 C CA . PHE A 1 105 ? 5.102 -2.482 -11.025 1.00 84.94 105 PHE A CA 1
ATOM 828 C C . PHE A 1 105 ? 4.076 -3.417 -10.428 1.00 84.94 105 PHE A C 1
ATOM 830 O O . PHE A 1 105 ? 2.891 -3.327 -10.749 1.00 84.94 105 PHE A O 1
ATOM 837 N N . ARG A 1 106 ? 4.515 -4.280 -9.524 1.00 89.38 106 ARG A N 1
ATOM 838 C CA . ARG A 1 106 ? 3.620 -5.092 -8.707 1.00 89.38 106 ARG A CA 1
ATOM 839 C C . ARG A 1 106 ? 3.818 -4.699 -7.267 1.00 89.38 106 ARG A C 1
ATOM 841 O O . ARG A 1 106 ? 4.936 -4.714 -6.765 1.00 89.38 106 ARG A O 1
ATOM 848 N N . GLU A 1 107 ? 2.740 -4.330 -6.602 1.00 88.25 107 GLU A N 1
ATOM 849 C CA . GLU A 1 107 ? 2.772 -4.024 -5.186 1.00 88.25 107 GLU A CA 1
ATOM 850 C C . GLU A 1 107 ? 1.920 -4.996 -4.395 1.00 88.25 107 GLU A C 1
ATOM 852 O O . GLU A 1 107 ? 0.885 -5.489 -4.846 1.00 88.25 107 GLU A O 1
ATOM 857 N N . ARG A 1 108 ? 2.363 -5.245 -3.173 1.00 92.25 108 ARG A N 1
ATOM 858 C CA . ARG A 1 108 ? 1.559 -5.895 -2.152 1.00 92.25 108 ARG A CA 1
ATOM 859 C C . ARG A 1 108 ? 1.962 -5.373 -0.796 1.00 92.25 108 ARG A C 1
ATOM 861 O O . ARG A 1 108 ? 3.109 -4.998 -0.564 1.00 92.25 108 ARG A O 1
ATOM 868 N N . GLY A 1 109 ? 1.020 -5.348 0.120 1.00 90.75 109 GLY A N 1
ATOM 869 C CA . GLY A 1 109 ? 1.302 -4.841 1.440 1.00 90.75 109 GLY A CA 1
ATOM 870 C C . GLY A 1 109 ? 0.124 -4.951 2.367 1.00 90.75 109 GLY A C 1
ATOM 871 O O . GLY A 1 109 ? -0.929 -5.514 2.050 1.00 90.75 109 GLY A O 1
ATOM 872 N N . TRP A 1 110 ? 0.337 -4.405 3.549 1.00 90.44 110 TRP A N 1
ATOM 873 C CA . TRP A 1 110 ? -0.670 -4.360 4.578 1.00 90.44 110 TRP A CA 1
ATOM 874 C C . TRP A 1 110 ? -0.546 -3.096 5.414 1.00 90.44 110 TRP A C 1
ATOM 876 O O . TRP A 1 110 ? 0.531 -2.524 5.572 1.00 90.44 110 TRP A O 1
ATOM 886 N N . ILE A 1 111 ? -1.678 -2.693 5.975 1.00 88.06 111 ILE A N 1
ATOM 887 C CA . ILE A 1 111 ? -1.791 -1.676 7.010 1.00 88.06 111 ILE A CA 1
ATOM 888 C C . ILE A 1 111 ? -2.470 -2.340 8.203 1.00 88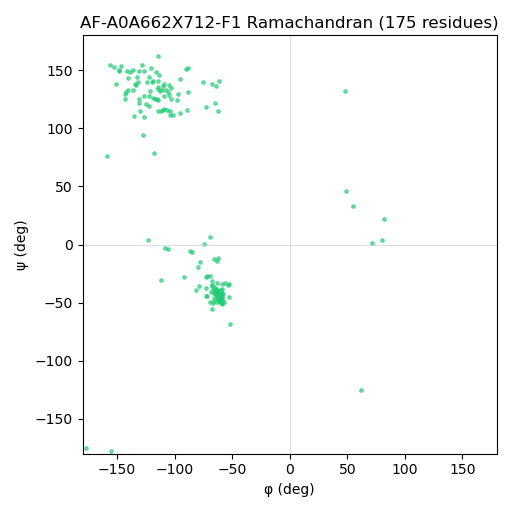.06 111 ILE A C 1
ATOM 890 O O . ILE A 1 111 ? -3.533 -2.943 8.061 1.00 88.06 111 ILE A O 1
ATOM 894 N N . VAL A 1 112 ? -1.859 -2.234 9.375 1.00 89.69 112 VAL A N 1
ATOM 895 C CA . VAL A 1 112 ? -2.392 -2.731 10.640 1.00 89.69 112 VAL A CA 1
ATOM 896 C C . VAL A 1 112 ? -2.643 -1.539 11.548 1.00 89.69 112 VAL A C 1
ATOM 898 O O . VAL A 1 112 ? -1.743 -0.744 11.805 1.00 89.69 112 VAL A O 1
ATOM 901 N N . VAL A 1 113 ? -3.873 -1.428 12.037 1.00 88.50 113 VAL A N 1
ATOM 902 C CA . VAL A 1 113 ? -4.264 -0.452 13.053 1.00 88.50 113 VAL A CA 1
ATOM 903 C C . VAL A 1 113 ? -4.538 -1.212 14.338 1.00 88.50 113 VAL A C 1
ATOM 905 O O . VAL A 1 113 ? -5.464 -2.022 14.389 1.00 88.50 113 VAL A O 1
ATOM 908 N N . THR A 1 114 ? -3.739 -0.962 15.366 1.00 88.88 114 THR A N 1
ATOM 909 C CA . THR A 1 114 ? -3.864 -1.571 16.697 1.00 88.88 114 THR A CA 1
ATOM 910 C C . THR A 1 114 ? -4.073 -0.493 17.744 1.00 88.88 114 THR A C 1
ATOM 912 O O . THR A 1 114 ? -3.596 0.628 17.592 1.00 88.88 114 THR A O 1
ATOM 915 N N . GLN A 1 115 ? -4.748 -0.827 18.839 1.00 84.62 115 GLN A N 1
ATOM 916 C CA . GLN A 1 115 ? -4.749 0.037 20.018 1.00 84.62 115 GLN A CA 1
ATOM 917 C C . GLN A 1 115 ? -3.322 0.128 20.585 1.00 84.62 115 GLN A C 1
ATOM 919 O O . GLN A 1 115 ? -2.636 -0.892 20.655 1.00 84.62 115 GLN A O 1
ATOM 924 N N . ALA A 1 116 ? -2.869 1.328 20.956 1.00 82.31 116 ALA A N 1
ATOM 925 C CA . ALA A 1 116 ? -1.500 1.536 21.430 1.00 82.31 116 ALA A CA 1
ATOM 926 C C . ALA A 1 116 ? -1.269 0.880 22.796 1.00 82.31 116 ALA A C 1
ATOM 928 O O . ALA A 1 116 ? -0.328 0.110 22.974 1.00 82.31 116 ALA A O 1
ATOM 929 N N . LEU A 1 117 ? -2.176 1.134 23.739 1.00 80.56 117 LEU A N 1
ATOM 930 C CA . LEU A 1 117 ? -2.177 0.551 25.077 1.00 80.56 117 LEU A CA 1
ATOM 931 C C . LEU A 1 117 ? -3.612 0.217 25.472 1.00 80.56 117 LEU A C 1
ATOM 933 O O . LEU A 1 117 ? -4.528 0.980 25.177 1.00 80.56 117 LEU A O 1
ATOM 937 N N . LYS A 1 118 ? -3.827 -0.899 26.183 1.00 76.31 118 LYS A N 1
ATOM 938 C CA . LYS A 1 118 ? -5.175 -1.304 26.636 1.00 76.31 118 LYS A CA 1
ATOM 939 C C . LYS A 1 118 ? -5.856 -0.220 27.476 1.00 76.31 118 LYS A C 1
ATOM 941 O O . LYS A 1 118 ? -7.075 -0.086 27.418 1.00 76.31 118 LYS A O 1
ATOM 946 N N . GLN A 1 119 ? -5.066 0.532 28.239 1.00 79.88 119 GLN A N 1
ATOM 947 C CA . GLN A 1 119 ? -5.509 1.605 29.123 1.00 79.88 119 GLN A CA 1
ATOM 948 C C . GLN A 1 119 ? -5.836 2.909 28.376 1.00 79.88 119 GLN A C 1
ATOM 950 O O . GLN A 1 119 ? -6.517 3.761 28.936 1.00 79.88 119 GLN A O 1
ATOM 955 N N . GLU A 1 120 ? -5.416 3.044 27.114 1.00 77.69 120 GLU A N 1
ATOM 956 C CA . GLU A 1 120 ? -5.615 4.237 26.284 1.00 77.69 120 GLU A CA 1
ATOM 957 C C . GLU A 1 120 ? -6.474 3.881 25.055 1.00 77.69 120 GLU A C 1
ATOM 959 O O . GLU A 1 120 ? -5.954 3.638 23.964 1.00 77.69 120 GLU A O 1
ATOM 964 N N . PRO A 1 121 ? -7.810 3.778 25.215 1.00 71.25 121 PRO A N 1
ATOM 965 C CA . PRO A 1 121 ? -8.739 3.355 24.158 1.00 71.25 121 PRO A CA 1
ATOM 966 C C . PRO A 1 121 ? -8.806 4.270 22.938 1.00 71.25 121 PRO A C 1
ATOM 968 O O . PRO A 1 121 ? -9.362 3.851 21.915 1.00 71.25 121 PRO A O 1
ATOM 971 N N . ASP A 1 122 ? -8.269 5.478 23.066 1.00 73.69 122 ASP A N 1
ATOM 972 C CA . ASP A 1 122 ? -8.342 6.540 22.069 1.00 73.69 122 ASP A CA 1
ATOM 973 C C . ASP A 1 122 ? -7.003 6.747 21.340 1.00 73.69 122 ASP A C 1
ATOM 975 O O . ASP A 1 122 ? -6.937 7.499 20.370 1.00 73.69 122 ASP A O 1
ATOM 979 N N . VAL A 1 123 ? -5.952 6.016 21.737 1.00 76.50 123 VAL A N 1
ATOM 980 C CA . VAL A 1 123 ? -4.639 6.046 21.082 1.00 76.50 123 VAL A CA 1
ATOM 981 C C . VAL A 1 123 ? -4.449 4.775 20.258 1.00 76.50 123 VAL A C 1
ATOM 983 O O . VAL A 1 123 ? -4.629 3.650 20.736 1.00 76.50 123 VAL A O 1
ATOM 986 N N . CYS A 1 124 ? -4.071 4.940 18.991 1.00 81.69 124 CYS A N 1
ATOM 987 C CA . CYS A 1 124 ? -3.814 3.830 18.081 1.00 81.69 124 CYS A CA 1
ATOM 988 C C . CYS A 1 124 ? -2.429 3.929 17.441 1.00 81.69 124 CYS A C 1
ATOM 990 O O . CYS A 1 124 ? -1.904 5.014 17.209 1.00 81.69 124 CYS A O 1
ATOM 992 N N . VAL A 1 125 ? -1.859 2.767 17.141 1.00 85.06 125 VAL A N 1
ATOM 993 C CA . VAL A 1 125 ? -0.651 2.619 16.335 1.00 85.06 125 VAL A CA 1
ATOM 994 C C . VAL A 1 125 ? -1.076 2.169 14.947 1.00 85.06 125 VAL A C 1
ATOM 996 O O . VAL A 1 125 ? -1.765 1.158 14.794 1.00 85.06 125 VAL A O 1
ATOM 999 N N . VAL A 1 126 ? -0.646 2.917 13.933 1.00 84.00 126 VAL A N 1
ATOM 1000 C CA . VAL A 1 126 ? -0.801 2.545 12.527 1.00 84.00 126 VAL A CA 1
ATOM 1001 C C . VAL A 1 126 ? 0.551 2.070 12.016 1.00 84.00 126 VAL A C 1
ATOM 1003 O O . VAL A 1 126 ? 1.505 2.836 11.947 1.00 84.00 126 VAL A O 1
ATOM 1006 N N . SER A 1 127 ? 0.635 0.793 11.662 1.00 86.50 127 SER A N 1
ATOM 1007 C CA . SER A 1 127 ? 1.807 0.188 11.029 1.00 86.50 127 SER A CA 1
ATOM 1008 C C . SER A 1 127 ? 1.493 -0.131 9.579 1.00 86.50 127 SER A C 1
ATOM 1010 O O . SER A 1 127 ? 0.414 -0.632 9.274 1.00 86.50 127 SER A O 1
ATOM 1012 N N . SER A 1 128 ? 2.433 0.132 8.680 1.00 84.31 128 SER A N 1
ATOM 1013 C CA . SER A 1 128 ? 2.278 -0.177 7.263 1.00 84.31 128 SER A CA 1
ATOM 1014 C C . SER A 1 128 ? 3.538 -0.827 6.725 1.00 84.31 128 SER A C 1
ATOM 1016 O O . SER A 1 128 ? 4.644 -0.374 7.012 1.00 84.31 128 SER A O 1
ATOM 1018 N N . CYS A 1 129 ? 3.360 -1.852 5.902 1.00 88.31 129 CYS A N 1
ATOM 1019 C CA . CYS A 1 129 ? 4.431 -2.493 5.157 1.00 88.31 129 CYS A CA 1
ATOM 1020 C C . CYS A 1 129 ? 4.010 -2.641 3.698 1.00 88.31 129 CYS A C 1
ATOM 1022 O O . CYS A 1 129 ? 2.856 -2.953 3.400 1.00 88.31 129 CYS A O 1
ATOM 1024 N N . CYS A 1 130 ? 4.946 -2.401 2.787 1.00 85.94 130 CYS A N 1
ATOM 1025 C CA . CYS A 1 130 ? 4.719 -2.516 1.358 1.00 85.94 130 CYS A CA 1
ATOM 1026 C C . CYS A 1 130 ? 5.963 -3.087 0.692 1.00 85.94 130 CYS A C 1
ATOM 1028 O O . CYS A 1 130 ? 7.072 -2.600 0.906 1.00 85.94 130 CYS A O 1
ATOM 1030 N N . GLU A 1 131 ? 5.744 -4.098 -0.133 1.00 90.50 131 GLU A N 1
ATOM 1031 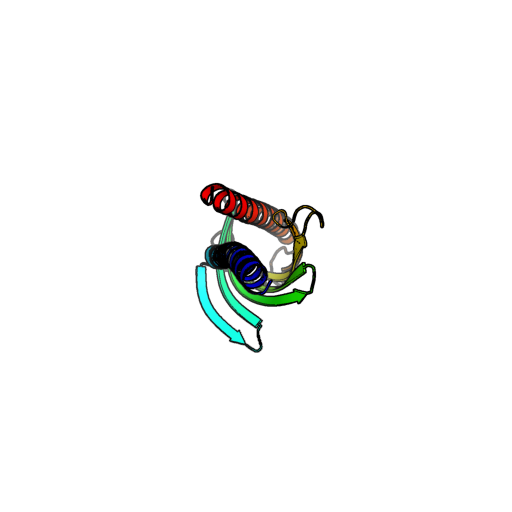C CA . GLU A 1 131 ? 6.704 -4.612 -1.089 1.00 90.50 131 GLU A CA 1
ATOM 1032 C C . GLU A 1 131 ? 6.305 -4.113 -2.477 1.00 90.50 131 GLU A C 1
ATOM 1034 O O . GLU A 1 131 ? 5.129 -4.160 -2.852 1.00 90.50 131 GLU A O 1
ATOM 1039 N N . VAL A 1 132 ? 7.292 -3.634 -3.229 1.00 87.19 132 VAL A N 1
ATOM 1040 C CA 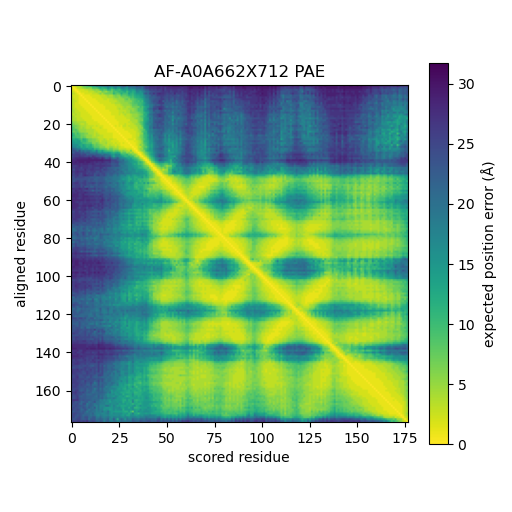. VAL A 1 132 ? 7.132 -3.240 -4.627 1.00 87.19 132 VAL A CA 1
ATOM 1041 C C . VAL A 1 132 ? 8.158 -4.010 -5.441 1.00 87.19 132 VAL A C 1
ATOM 1043 O O . VAL A 1 132 ? 9.360 -3.892 -5.205 1.00 87.19 132 VAL A O 1
ATOM 1046 N N . THR A 1 133 ? 7.679 -4.794 -6.394 1.00 88.88 133 THR A N 1
ATOM 1047 C CA . THR A 1 133 ? 8.484 -5.461 -7.410 1.00 88.88 133 THR A CA 1
ATOM 1048 C C . THR A 1 133 ? 8.452 -4.622 -8.678 1.00 88.88 133 THR A C 1
ATOM 1050 O O . THR A 1 133 ? 7.380 -4.228 -9.141 1.00 88.88 133 THR A O 1
ATOM 1053 N N . LEU A 1 134 ? 9.635 -4.343 -9.216 1.00 86.19 134 LEU A N 1
ATOM 1054 C CA . LEU A 1 134 ? 9.821 -3.671 -10.492 1.00 86.19 134 LEU A CA 1
ATOM 1055 C C . LEU A 1 134 ? 10.288 -4.703 -11.515 1.00 86.19 134 LEU A C 1
ATOM 1057 O O . LEU A 1 134 ? 11.386 -5.242 -11.388 1.00 86.19 134 LEU A O 1
ATOM 1061 N N . ASP A 1 135 ? 9.467 -4.937 -12.530 1.00 85.44 135 ASP A N 1
ATOM 1062 C CA . ASP A 1 135 ? 9.806 -5.775 -13.669 1.00 85.44 135 ASP A CA 1
ATOM 1063 C C . ASP A 1 135 ? 10.174 -4.862 -14.849 1.00 85.44 135 ASP A C 1
ATOM 1065 O O . ASP A 1 135 ? 9.337 -4.133 -15.385 1.00 85.44 135 ASP A O 1
ATOM 1069 N N . VAL A 1 136 ? 11.455 -4.874 -15.231 1.00 80.62 136 VAL A N 1
ATOM 1070 C CA . VAL A 1 136 ? 11.979 -4.136 -16.389 1.00 80.62 136 VAL A CA 1
ATOM 1071 C C . VAL A 1 136 ? 12.206 -5.134 -17.518 1.00 80.62 136 VAL A C 1
ATOM 1073 O O . VAL A 1 136 ? 13.057 -6.017 -17.439 1.00 80.62 136 VAL A O 1
ATOM 1076 N N . GLY A 1 137 ? 11.398 -5.016 -18.560 1.00 74.12 137 GLY A N 1
ATOM 1077 C CA . GLY A 1 137 ? 11.346 -5.916 -19.695 1.00 74.12 137 GLY A CA 1
ATOM 1078 C C . GLY A 1 137 ? 12.671 -5.958 -20.442 1.00 74.12 137 GLY A C 1
ATOM 1079 O O . GLY A 1 137 ? 13.310 -4.935 -20.686 1.00 74.12 137 GLY A O 1
ATOM 1080 N N . SER A 1 138 ? 13.048 -7.158 -20.878 1.00 62.97 138 SER A N 1
ATOM 1081 C CA . SER A 1 138 ? 14.304 -7.438 -21.588 1.00 62.97 138 SER A CA 1
ATOM 1082 C C . SER A 1 138 ? 14.453 -6.721 -22.934 1.00 62.97 138 SER A C 1
ATOM 1084 O O . SER A 1 138 ? 15.533 -6.735 -23.513 1.00 62.97 138 SER A O 1
ATOM 1086 N N . ARG A 1 139 ? 13.375 -6.113 -23.442 1.00 62.59 139 ARG A N 1
ATOM 1087 C CA . ARG A 1 139 ? 13.341 -5.376 -24.713 1.00 62.59 139 ARG A CA 1
ATOM 1088 C C . ARG A 1 139 ? 13.755 -3.908 -24.590 1.00 62.59 139 ARG A C 1
ATOM 1090 O O . ARG A 1 139 ? 13.827 -3.231 -25.608 1.00 62.59 139 ARG A O 1
ATOM 1097 N N . LEU A 1 140 ? 13.984 -3.404 -23.377 1.00 68.94 140 LEU A N 1
ATOM 1098 C CA . LEU A 1 140 ? 14.526 -2.060 -23.183 1.00 68.94 140 LEU A CA 1
ATOM 1099 C C . LEU A 1 140 ? 16.022 -2.062 -23.506 1.00 68.94 140 LEU A C 1
ATOM 1101 O O . LEU A 1 140 ? 16.722 -2.999 -23.139 1.00 68.94 140 LEU A O 1
ATOM 1105 N N . GLU A 1 141 ? 16.516 -1.012 -24.165 1.00 64.25 141 GLU A N 1
ATOM 1106 C CA . GLU A 1 141 ? 17.905 -0.955 -24.658 1.00 64.25 141 GLU A CA 1
ATOM 1107 C C . GLU A 1 141 ? 18.965 -0.945 -23.539 1.00 64.25 141 GLU A C 1
ATOM 1109 O O . GLU A 1 141 ? 20.137 -1.191 -23.807 1.00 64.25 141 GLU A O 1
ATOM 1114 N N . ASN A 1 142 ? 18.582 -0.731 -22.273 1.00 70.69 142 ASN A N 1
ATOM 1115 C CA . ASN A 1 142 ? 19.491 -0.862 -21.132 1.00 70.69 142 ASN A CA 1
ATOM 1116 C C . ASN A 1 142 ? 18.746 -1.078 -19.793 1.00 70.69 142 ASN A C 1
ATOM 1118 O O . ASN A 1 142 ? 18.630 -0.153 -18.981 1.00 70.69 142 ASN A O 1
ATOM 1122 N N . PRO A 1 143 ? 18.220 -2.288 -19.520 1.00 69.38 143 PRO A N 1
ATOM 1123 C CA . PRO A 1 143 ? 17.407 -2.544 -18.330 1.00 69.38 143 PRO A CA 1
ATOM 1124 C C . PRO A 1 143 ? 18.188 -2.346 -17.022 1.00 69.38 143 PRO A C 1
ATOM 1126 O O . PRO A 1 143 ? 17.628 -1.893 -16.023 1.00 69.38 143 PRO A O 1
ATOM 1129 N N . SER A 1 144 ? 19.491 -2.647 -17.032 1.00 73.62 144 SER A N 1
ATOM 1130 C CA . SER A 1 144 ? 20.367 -2.558 -15.858 1.00 73.62 144 SER A CA 1
ATOM 1131 C C . SER A 1 144 ? 20.687 -1.119 -15.448 1.00 73.62 144 SER A C 1
ATOM 1133 O O . SER A 1 144 ? 20.902 -0.873 -14.262 1.00 73.62 144 SER A O 1
ATOM 1135 N N . ALA A 1 145 ? 20.668 -0.163 -16.382 1.00 74.25 145 ALA A N 1
ATOM 1136 C CA . ALA A 1 145 ? 20.814 1.258 -16.065 1.00 74.25 145 ALA A CA 1
ATOM 1137 C C . ALA A 1 145 ? 19.511 1.884 -15.538 1.00 74.25 145 ALA A C 1
ATOM 1139 O O . ALA A 1 145 ? 19.552 2.727 -14.644 1.00 74.25 145 ALA A O 1
ATOM 1140 N N . ILE A 1 146 ? 18.357 1.447 -16.052 1.00 75.81 146 ILE A N 1
ATOM 1141 C CA . ILE A 1 146 ? 17.047 2.048 -15.751 1.00 75.81 146 ILE A CA 1
ATOM 1142 C C . ILE A 1 146 ? 16.479 1.548 -14.413 1.00 75.81 146 ILE A C 1
ATOM 1144 O O . ILE A 1 146 ? 15.895 2.322 -13.649 1.00 75.81 146 ILE A O 1
ATOM 1148 N N . ALA A 1 147 ? 16.652 0.260 -14.094 1.00 79.25 147 ALA A N 1
ATOM 1149 C CA . ALA A 1 147 ? 16.044 -0.340 -12.905 1.00 79.25 147 ALA A CA 1
ATOM 1150 C C . ALA A 1 147 ? 16.444 0.344 -11.575 1.00 79.25 147 ALA A C 1
ATOM 1152 O O . ALA A 1 147 ? 15.552 0.586 -10.752 1.00 79.25 147 ALA A O 1
ATOM 1153 N N . PRO A 1 148 ? 17.720 0.714 -11.331 1.00 82.44 148 PRO A N 1
ATOM 1154 C CA . PRO A 1 148 ? 18.111 1.407 -10.103 1.00 82.44 148 PRO A CA 1
ATOM 1155 C C . PRO A 1 148 ? 17.496 2.804 -9.970 1.00 82.44 148 PRO A C 1
ATOM 1157 O O . PRO A 1 148 ? 17.112 3.196 -8.868 1.00 82.44 148 PRO A O 1
ATOM 1160 N N . GLU A 1 149 ? 17.396 3.555 -11.068 1.00 78.38 149 GLU A N 1
ATOM 1161 C CA . GLU A 1 149 ? 16.827 4.906 -11.069 1.00 78.38 149 GLU A CA 1
ATOM 1162 C C . GLU A 1 149 ? 15.330 4.870 -10.753 1.00 78.38 149 GLU A C 1
ATOM 1164 O O . GLU A 1 149 ? 14.882 5.511 -9.799 1.00 78.38 149 GLU A O 1
ATOM 1169 N N . LEU A 1 150 ? 14.577 4.018 -11.455 1.00 77.06 150 LEU A N 1
ATOM 1170 C CA . LEU A 1 150 ? 13.152 3.823 -11.189 1.00 77.06 150 LEU A CA 1
ATOM 1171 C C . LEU A 1 150 ? 12.903 3.316 -9.768 1.00 77.06 150 LEU A C 1
ATOM 1173 O O . LEU A 1 150 ? 11.987 3.790 -9.098 1.00 77.06 150 LEU A O 1
ATOM 1177 N N . SER A 1 151 ? 13.738 2.401 -9.271 1.00 82.12 151 SER A N 1
ATOM 1178 C CA . SER A 1 151 ? 13.628 1.908 -7.894 1.00 82.12 151 SER A CA 1
ATOM 1179 C C . SER A 1 151 ? 13.794 3.035 -6.872 1.00 82.12 151 SER A C 1
ATOM 1181 O O . SER A 1 151 ? 13.015 3.120 -5.922 1.00 82.12 151 SER A O 1
ATOM 1183 N N . ARG A 1 152 ? 14.770 3.935 -7.060 1.00 83.00 152 ARG A N 1
ATOM 1184 C CA . ARG A 1 152 ? 14.967 5.089 -6.165 1.00 83.00 152 ARG A CA 1
ATOM 1185 C C . ARG A 1 152 ? 13.774 6.037 -6.197 1.00 83.00 152 ARG A C 1
ATOM 1187 O O . ARG A 1 152 ? 13.286 6.398 -5.125 1.00 83.00 152 ARG A O 1
ATOM 1194 N N . MET A 1 153 ? 13.274 6.363 -7.387 1.00 76.69 153 MET A N 1
ATOM 1195 C CA . MET A 1 153 ? 12.107 7.232 -7.559 1.00 76.69 153 MET A CA 1
ATOM 1196 C C . MET A 1 153 ? 10.862 6.634 -6.889 1.00 76.69 153 MET A C 1
ATOM 1198 O O . MET A 1 153 ? 10.153 7.318 -6.150 1.00 76.69 153 MET A O 1
ATOM 1202 N N . LEU A 1 154 ? 10.621 5.330 -7.056 1.00 77.56 154 LEU A N 1
ATOM 1203 C CA . LEU A 1 154 ? 9.530 4.630 -6.374 1.00 77.56 154 LEU A CA 1
ATOM 1204 C C . LEU A 1 154 ? 9.683 4.658 -4.854 1.00 77.56 154 LEU A C 1
ATOM 1206 O O . LEU A 1 154 ? 8.709 4.915 -4.149 1.00 77.56 154 LEU A O 1
ATOM 1210 N N . ILE A 1 155 ? 10.885 4.402 -4.331 1.00 81.88 155 ILE A N 1
ATOM 1211 C CA . ILE A 1 155 ? 11.151 4.451 -2.888 1.00 81.88 155 ILE A CA 1
ATOM 1212 C C . ILE A 1 155 ? 10.888 5.862 -2.353 1.00 81.88 155 ILE A C 1
ATOM 1214 O O . ILE A 1 155 ? 10.237 6.014 -1.314 1.00 81.88 155 ILE A O 1
ATOM 1218 N N . ALA A 1 156 ? 11.362 6.895 -3.053 1.00 78.19 156 ALA A N 1
ATOM 1219 C CA . ALA A 1 156 ? 11.137 8.291 -2.695 1.00 78.19 156 ALA A CA 1
ATOM 1220 C C . ALA A 1 156 ? 9.639 8.629 -2.700 1.00 78.19 156 ALA A C 1
ATOM 1222 O O . ALA A 1 156 ? 9.117 9.146 -1.706 1.00 78.19 156 ALA A O 1
ATOM 1223 N N . TYR A 1 157 ? 8.927 8.241 -3.760 1.00 76.19 157 TYR A N 1
ATOM 1224 C CA . TYR A 1 157 ? 7.483 8.404 -3.879 1.00 76.19 157 TYR A CA 1
ATOM 1225 C C . TYR A 1 157 ? 6.726 7.696 -2.753 1.00 76.19 157 TYR A C 1
ATOM 1227 O O . TYR A 1 157 ? 5.913 8.321 -2.072 1.00 76.19 157 TYR A O 1
ATOM 1235 N N . LYS A 1 158 ? 7.014 6.415 -2.491 1.00 78.38 158 LYS A N 1
ATOM 1236 C CA . LYS A 1 158 ? 6.357 5.647 -1.425 1.00 78.38 158 LYS A CA 1
ATOM 1237 C C . LYS A 1 158 ? 6.614 6.269 -0.057 1.00 78.38 158 LYS A C 1
ATOM 1239 O O . LYS A 1 158 ? 5.665 6.445 0.701 1.00 78.38 158 LYS A O 1
ATOM 1244 N N . ARG A 1 159 ? 7.850 6.681 0.250 1.00 77.62 159 ARG A N 1
ATOM 1245 C CA . ARG A 1 159 ? 8.163 7.402 1.499 1.00 77.62 159 ARG A CA 1
ATOM 1246 C C . ARG A 1 159 ? 7.361 8.695 1.621 1.00 77.62 159 ARG A C 1
ATOM 1248 O O . ARG A 1 159 ? 6.798 8.949 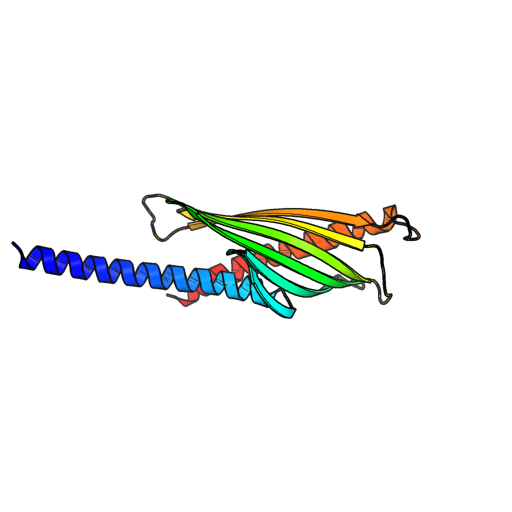2.684 1.00 77.62 159 ARG A O 1
ATOM 1255 N N . LYS A 1 160 ? 7.304 9.502 0.557 1.00 73.19 160 LYS A N 1
ATOM 1256 C CA . LYS A 1 160 ? 6.541 10.757 0.536 1.00 73.19 160 LYS A CA 1
ATOM 1257 C C . LYS A 1 160 ? 5.050 10.497 0.742 1.00 73.19 160 LYS A C 1
ATOM 1259 O O . LYS A 1 160 ? 4.436 11.161 1.570 1.00 73.19 160 LYS A O 1
ATOM 1264 N N . ASN A 1 161 ? 4.496 9.494 0.065 1.00 73.38 161 ASN A N 1
ATOM 1265 C CA . ASN A 1 161 ? 3.111 9.076 0.241 1.00 73.38 161 ASN A CA 1
ATOM 1266 C C . ASN A 1 161 ? 2.824 8.638 1.673 1.00 73.38 161 ASN A C 1
ATOM 1268 O O . ASN A 1 161 ? 1.868 9.132 2.256 1.00 73.38 161 ASN A O 1
ATOM 1272 N N . PHE A 1 162 ? 3.643 7.763 2.265 1.00 73.56 162 PHE A N 1
ATOM 1273 C CA . PHE A 1 162 ? 3.434 7.319 3.646 1.00 73.56 162 PHE A CA 1
ATOM 1274 C C . PHE A 1 162 ? 3.445 8.485 4.633 1.00 73.56 162 PHE A C 1
ATOM 1276 O O . PHE A 1 162 ? 2.536 8.586 5.454 1.00 73.56 162 PHE A O 1
ATOM 1283 N N . ARG A 1 163 ? 4.402 9.412 4.505 1.00 72.62 163 ARG A N 1
ATOM 1284 C CA . ARG A 1 163 ? 4.433 10.623 5.340 1.00 72.62 163 ARG A CA 1
ATOM 1285 C C . ARG A 1 163 ? 3.216 11.513 5.110 1.00 72.62 163 ARG A C 1
ATOM 1287 O O . ARG A 1 163 ? 2.646 12.013 6.067 1.00 72.62 163 ARG A O 1
ATOM 1294 N N . SER A 1 164 ? 2.797 11.693 3.858 1.00 67.94 164 SER A N 1
ATOM 1295 C CA . SER A 1 164 ? 1.615 12.495 3.530 1.00 67.94 164 SER A CA 1
ATOM 1296 C C . SER A 1 164 ? 0.336 11.880 4.097 1.00 67.94 164 SER A C 1
ATOM 1298 O O . SER A 1 164 ? -0.513 12.609 4.600 1.00 67.94 164 SER A O 1
ATOM 1300 N N . ILE A 1 165 ? 0.198 10.552 4.028 1.00 69.88 165 ILE A N 1
ATOM 1301 C CA . ILE A 1 165 ? -0.920 9.816 4.626 1.00 69.88 165 ILE A CA 1
ATOM 1302 C C . ILE A 1 165 ? -0.915 10.040 6.137 1.00 69.88 165 ILE A C 1
ATOM 1304 O O . ILE A 1 165 ? -1.947 10.397 6.697 1.00 69.88 165 ILE A O 1
ATOM 1308 N N . GLN A 1 166 ? 0.241 9.873 6.783 1.00 70.88 166 GLN A N 1
ATOM 1309 C CA . GLN A 1 166 ? 0.389 10.091 8.218 1.00 70.88 166 GLN A CA 1
ATOM 1310 C C . GLN A 1 166 ? 0.011 11.527 8.616 1.00 70.88 166 GLN A C 1
ATOM 1312 O O . GLN A 1 166 ? -0.851 11.707 9.471 1.00 70.88 166 GLN A O 1
ATOM 1317 N N . GLN A 1 167 ? 0.564 12.539 7.943 1.00 69.31 167 GLN A N 1
ATOM 1318 C CA . GLN A 1 167 ? 0.278 13.944 8.236 1.00 69.31 167 GLN A CA 1
ATOM 1319 C C . GLN A 1 167 ? -1.203 14.291 8.041 1.00 69.31 167 GLN A C 1
ATOM 1321 O O . GLN A 1 167 ? -1.776 15.035 8.831 1.00 69.31 167 GLN A O 1
ATOM 1326 N N . GLU A 1 168 ? -1.859 13.768 6.997 1.00 66.88 168 GLU A N 1
ATOM 1327 C CA . GLU A 1 168 ? -3.290 14.021 6.802 1.00 66.88 168 GLU A CA 1
ATOM 1328 C C . GLU A 1 168 ? -4.138 13.353 7.895 1.00 66.88 168 GLU A C 1
ATOM 1330 O O . GLU A 1 168 ? -5.149 13.923 8.315 1.00 66.88 168 GLU A O 1
ATOM 1335 N N . LEU A 1 169 ? -3.735 12.172 8.378 1.00 67.94 169 LEU A N 1
ATOM 1336 C CA . LEU A 1 169 ? -4.384 11.535 9.524 1.00 67.94 169 LEU A CA 1
ATOM 1337 C C . LEU A 1 169 ? -4.231 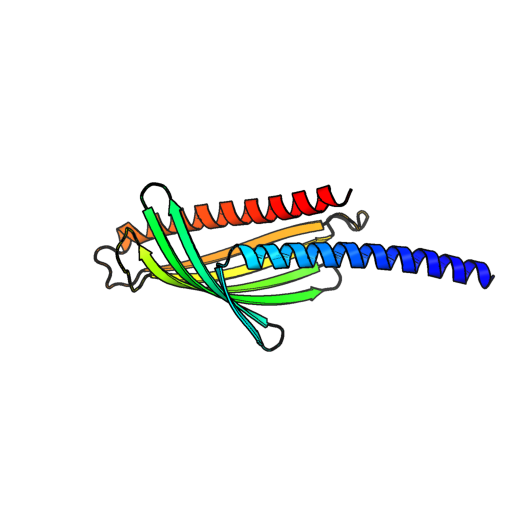12.389 10.782 1.00 67.94 169 LEU A C 1
ATOM 1339 O O . LEU A 1 169 ? -5.240 12.695 11.410 1.00 67.94 169 LEU A O 1
ATOM 1343 N N . GLU A 1 170 ? -3.015 12.831 11.096 1.00 71.50 170 GLU A N 1
ATOM 1344 C CA . GLU A 1 170 ? -2.730 13.712 12.234 1.00 71.50 170 GLU A CA 1
ATOM 1345 C C . GLU A 1 170 ? -3.539 15.015 12.151 1.00 71.50 170 GLU A C 1
ATOM 1347 O O . GLU A 1 170 ? -4.273 15.344 13.080 1.00 71.50 170 GLU A O 1
ATOM 1352 N N . ASN A 1 171 ? -3.528 15.703 11.004 1.00 70.00 171 ASN A N 1
ATOM 1353 C CA . ASN A 1 171 ? -4.282 16.946 10.803 1.00 70.00 171 ASN A CA 1
ATOM 1354 C C . ASN A 1 171 ? -5.789 16.762 11.023 1.00 70.00 171 ASN A C 1
ATOM 1356 O O . ASN A 1 171 ? -6.459 17.639 11.564 1.00 70.00 171 ASN A O 1
ATOM 1360 N N . ARG A 1 172 ? -6.347 15.627 10.589 1.00 66.88 172 ARG A N 1
ATOM 1361 C CA . ARG A 1 172 ? -7.768 15.320 10.792 1.00 66.88 172 ARG A CA 1
ATOM 1362 C C . ARG A 1 172 ? -8.092 14.963 12.232 1.00 66.88 172 ARG A C 1
ATOM 1364 O O . ARG A 1 172 ? -9.246 15.132 12.607 1.00 66.88 172 ARG A O 1
ATOM 1371 N N . LEU A 1 173 ? -7.142 14.415 12.983 1.00 63.97 173 LEU A N 1
ATOM 1372 C CA . LEU A 1 173 ? -7.314 14.151 14.409 1.00 63.97 173 LEU A CA 1
ATOM 1373 C C . LEU A 1 173 ? -7.290 15.467 15.193 1.00 63.97 173 LEU A C 1
ATOM 1375 O O . LEU A 1 173 ? -8.191 15.690 15.988 1.00 63.97 173 LEU A O 1
ATOM 1379 N N . VAL A 1 174 ? -6.353 16.369 14.883 1.00 68.81 174 VAL A N 1
ATOM 1380 C CA . VAL A 1 174 ? -6.254 17.693 15.525 1.00 68.81 174 VAL A CA 1
ATOM 1381 C C . VAL A 1 174 ? -7.456 18.582 15.198 1.00 68.81 174 VAL A C 1
ATOM 1383 O O . VAL A 1 174 ? -8.006 19.214 16.085 1.00 68.81 174 VAL A O 1
ATOM 1386 N N . ALA A 1 175 ? -7.944 18.592 13.952 1.00 66.25 175 ALA A N 1
ATOM 1387 C CA . ALA A 1 175 ? -9.124 19.379 13.561 1.00 66.25 175 ALA A CA 1
ATOM 1388 C C . ALA A 1 175 ? -10.462 18.877 14.161 1.00 66.25 175 ALA A C 1
ATOM 1390 O O . ALA A 1 175 ? -11.532 19.314 13.731 1.00 66.25 175 ALA A O 1
ATOM 1391 N N . GLN A 1 176 ? -10.419 17.893 15.063 1.00 53.06 176 GLN A N 1
ATOM 1392 C CA . GLN A 1 176 ? -11.572 17.371 15.799 1.00 53.06 176 GLN A CA 1
ATOM 1393 C C . GLN A 1 176 ? -11.570 17.767 17.285 1.00 53.06 176 GLN A C 1
ATOM 1395 O O . GLN A 1 176 ? -12.543 17.423 17.961 1.00 53.06 176 GLN A O 1
ATOM 1400 N N . GLU A 1 177 ? -10.535 18.471 17.758 1.00 40.78 177 GLU A N 1
ATOM 1401 C CA . GLU A 1 177 ? -10.533 19.234 19.021 1.00 40.78 177 GLU A CA 1
ATOM 1402 C C . GLU A 1 177 ? -11.110 20.642 18.808 1.00 40.78 177 GLU A C 1
ATOM 1404 O O . GLU A 1 177 ? -11.813 21.121 19.727 1.00 40.78 177 GLU A O 1
#

Mean predicted aligned error: 12.43 Å